Protein AF-0000000079727880 (afdb_homodimer)

Nearest PDB structures (foldseek):
  2rld-assembly1_A  TM=5.031E-01  e=2.133E-01  Bacteroides thetaiotaomicron VPI-5482
  1i4d-assembly1_A  TM=3.099E-01  e=3.096E+00  Homo sapiens
  2rld-assembly1_A  TM=5.031E-01  e=2.133E-01  Bacteroides thetaiotaomicron VPI-5482
  1i4d-assembly1_A  TM=3.099E-01  e=3.096E+00  Homo sapiens

InterPro domains:
  IPR025597 Protein of unknown function DUF4345 [PF14248] (25-139)

pLDDT: mean 94.86, std 5.47, range [73.19, 98.81]

Structure (mmCIF, N/CA/C/O backbone):
data_AF-0000000079727880-model_v1
#
loop_
_entity.id
_entity.type
_entity.pdbx_description
1 polymer 'DUF4345 domain-containing protein'
#
loop_
_atom_site.group_PDB
_atom_site.id
_atom_site.type_symbol
_atom_site.label_atom_id
_atom_site.label_alt_id
_atom_site.label_comp_id
_atom_site.label_asym_id
_atom_site.label_entity_id
_atom_site.label_seq_id
_atom_site.pdbx_PDB_ins_code
_atom_site.Cartn_x
_atom_site.Cartn_y
_atom_site.Cartn_z
_atom_site.occupancy
_atom_site.B_iso_or_equiv
_atom_site.auth_seq_id
_atom_site.auth_comp_id
_atom_site.auth_asym_id
_atom_site.auth_atom_id
_atom_site.pdbx_PDB_model_num
ATOM 1 N N . MET A 1 1 ? -28 30 31.75 1 74.5 1 MET A N 1
ATOM 2 C CA . MET A 1 1 ? -26.844 29.328 32.312 1 74.5 1 MET A CA 1
ATOM 3 C C . MET A 1 1 ? -26.906 27.828 32.094 1 74.5 1 MET A C 1
ATOM 5 O O . MET A 1 1 ? -25.922 27.219 31.672 1 74.5 1 MET A O 1
ATOM 9 N N . GLN A 1 2 ? -27.953 27.109 32.188 1 84.38 2 GLN A N 1
ATOM 10 C CA . GLN A 1 2 ? -28.141 25.672 32.031 1 84.38 2 GLN A CA 1
ATOM 11 C C . GLN A 1 2 ? -28 25.25 30.562 1 84.38 2 GLN A C 1
ATOM 13 O O . GLN A 1 2 ? -27.422 24.203 30.266 1 84.38 2 GLN A O 1
ATOM 18 N N . THR A 1 3 ? -28.359 26.203 29.672 1 84.75 3 THR A N 1
ATOM 19 C CA . THR A 1 3 ? -28.312 25.875 28.25 1 84.75 3 THR A CA 1
ATOM 20 C C . THR A 1 3 ? -26.875 25.812 27.75 1 84.75 3 THR A C 1
ATOM 22 O O . THR A 1 3 ? -26.547 24.953 26.922 1 84.75 3 THR A O 1
ATOM 25 N N . HIS A 1 4 ? -26.047 26.641 28.344 1 87.44 4 HIS A N 1
ATOM 26 C CA . HIS A 1 4 ? -24.656 26.688 27.922 1 87.44 4 HIS A CA 1
ATOM 27 C C . HIS A 1 4 ? -23.891 25.469 28.406 1 87.44 4 HIS A C 1
ATOM 29 O O . HIS A 1 4 ? -23.016 24.953 27.703 1 87.44 4 HIS A O 1
ATOM 35 N N . ILE A 1 5 ? -24.25 24.969 29.641 1 79.81 5 ILE A N 1
ATOM 36 C CA . ILE A 1 5 ? -23.609 23.781 30.219 1 79.81 5 ILE A CA 1
ATOM 37 C C . ILE A 1 5 ? -24 22.547 29.406 1 79.81 5 ILE A C 1
ATOM 39 O O . ILE A 1 5 ? -23.156 21.688 29.125 1 79.81 5 ILE A O 1
ATOM 43 N N . LEU A 1 6 ? -25.25 22.438 29 1 81.56 6 LEU A N 1
ATOM 44 C CA . LEU A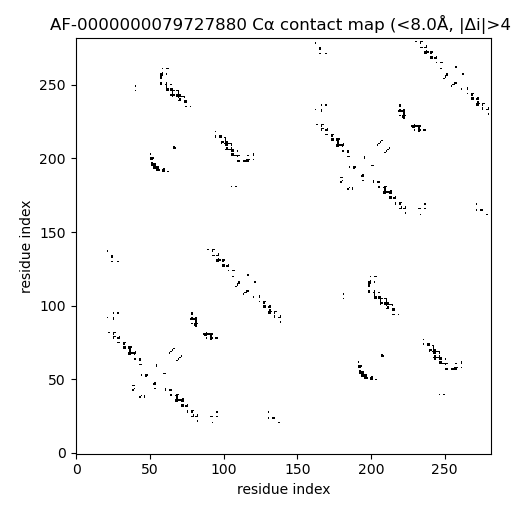 1 6 ? -25.75 21.312 28.234 1 81.56 6 LEU A CA 1
ATOM 45 C C . LEU A 1 6 ? -25.109 21.266 26.844 1 81.56 6 LEU A C 1
ATOM 47 O O . LEU A 1 6 ? -24.75 20.203 26.359 1 81.56 6 LEU A O 1
ATOM 51 N N . GLU A 1 7 ? -24.906 22.469 26.312 1 83.25 7 GLU A N 1
ATOM 52 C CA . GLU A 1 7 ? -24.25 22.562 25 1 83.25 7 GLU A CA 1
ATOM 53 C C . GLU A 1 7 ? -22.781 22.156 25.078 1 83.25 7 GLU A C 1
ATOM 55 O O . GLU A 1 7 ? -22.266 21.484 24.172 1 83.25 7 GLU A O 1
ATOM 60 N N . SER A 1 8 ? -22.188 22.531 26.156 1 83.5 8 SER A N 1
ATOM 61 C CA . SER A 1 8 ? -20.781 22.188 26.359 1 83.5 8 SER A CA 1
ATOM 62 C C . SER A 1 8 ? -20.609 20.688 26.578 1 83.5 8 SER A C 1
ATOM 64 O O . SER A 1 8 ? -19.672 20.094 26.047 1 83.5 8 SER A O 1
ATOM 66 N N . GLU A 1 9 ? -21.5 20.062 27.312 1 78.81 9 GLU A N 1
ATOM 67 C CA . GLU A 1 9 ? -21.453 18.625 27.562 1 78.81 9 GLU A CA 1
ATOM 68 C C . GLU A 1 9 ? -21.719 17.828 26.281 1 78.81 9 GLU A C 1
ATOM 70 O O . GLU A 1 9 ? -21.109 16.797 26.047 1 78.81 9 GLU A O 1
ATOM 75 N N . LYS A 1 10 ? -22.578 18.391 25.484 1 77.94 10 LYS A N 1
ATOM 76 C CA . LYS A 1 10 ? -22.906 17.75 24.219 1 77.94 10 LYS A CA 1
ATOM 77 C C . LYS A 1 10 ? -21.734 17.828 23.25 1 77.94 10 LYS A C 1
ATOM 79 O O . LYS A 1 10 ? -21.438 16.859 22.547 1 77.94 10 LYS A O 1
ATOM 84 N N . THR A 1 11 ? -21.062 18.922 23.234 1 80.62 11 THR A N 1
ATOM 85 C CA . THR A 1 11 ? -19.906 19.094 22.375 1 80.62 11 THR A CA 1
ATOM 86 C C . THR A 1 11 ? -18.766 18.188 22.812 1 80.62 11 THR A C 1
ATOM 88 O O . THR A 1 11 ? -18.078 17.578 21.984 1 80.62 11 THR A O 1
ATOM 91 N N . LYS A 1 12 ? -18.594 18.062 24.047 1 82 12 LYS A N 1
ATOM 92 C CA . LYS A 1 12 ? -17.547 17.219 24.609 1 82 12 LYS A CA 1
ATOM 93 C C . LYS A 1 12 ? -17.828 15.734 24.359 1 82 12 LYS A C 1
ATOM 95 O O . LYS A 1 12 ? -16.922 14.969 24.031 1 82 12 LYS A O 1
ATOM 100 N N . SER A 1 13 ? -19.094 15.414 24.594 1 80.75 13 SER A N 1
ATOM 101 C CA . SER A 1 13 ? -19.5 14.031 24.359 1 80.75 13 SER A CA 1
ATOM 102 C C . SER A 1 13 ? -19.375 13.656 22.891 1 80.75 13 SER A C 1
ATOM 104 O O . SER A 1 13 ? -18.922 12.562 22.547 1 80.75 13 SER A O 1
ATOM 106 N N . LYS A 1 14 ? -19.75 14.523 22.031 1 81.88 14 LYS A N 1
ATOM 107 C CA . LYS A 1 14 ? -19.641 14.312 20.594 1 81.88 14 LYS A CA 1
ATOM 108 C C . LYS A 1 14 ? -18.188 14.141 20.172 1 81.88 14 LYS A C 1
ATOM 110 O O . LYS A 1 14 ? -17.859 13.273 19.344 1 81.88 14 LYS A O 1
ATOM 115 N N . SER A 1 15 ? -17.391 14.891 20.828 1 83.5 15 SER A N 1
ATOM 116 C CA . SER A 1 15 ? -15.969 14.805 20.516 1 83.5 15 SER A CA 1
ATOM 117 C C . SER A 1 15 ? -15.383 13.477 20.984 1 83.5 15 SER A C 1
ATOM 119 O O . SER A 1 15 ? -14.609 12.852 20.266 1 83.5 15 SER A O 1
ATOM 121 N N . LYS A 1 16 ? -15.844 13.086 22.125 1 88.31 16 LYS A N 1
ATOM 122 C CA . LYS A 1 16 ? -15.383 11.805 22.656 1 88.31 16 LYS A CA 1
ATOM 123 C C . LYS A 1 16 ? -15.852 10.641 21.797 1 88.31 16 LYS A C 1
ATOM 125 O O . LYS A 1 16 ? -15.086 9.703 21.531 1 88.31 16 LYS A O 1
ATOM 130 N N . TYR A 1 17 ? -17.094 10.672 21.391 1 87.44 17 TYR A N 1
ATOM 131 C CA . TYR A 1 17 ? -17.672 9.625 20.547 1 87.44 17 TYR A CA 1
ATOM 132 C C . TYR A 1 17 ? -16.953 9.547 19.203 1 87.44 17 TYR A C 1
ATOM 134 O O . TYR A 1 17 ? -16.719 8.453 18.688 1 87.44 17 TYR A O 1
ATOM 142 N N . LEU A 1 18 ? -16.641 10.703 18.672 1 89.94 18 LEU A N 1
ATOM 143 C CA . LEU A 1 18 ? -15.938 10.742 17.391 1 89.94 18 LEU A CA 1
ATOM 144 C C . LEU A 1 18 ? -14.531 10.172 17.516 1 89.94 18 LEU A C 1
ATOM 146 O O . LEU A 1 18 ? -14.055 9.492 16.609 1 89.94 18 LEU A O 1
ATOM 150 N N . ASP A 1 19 ? -13.938 10.43 18.609 1 91.38 19 ASP A N 1
ATOM 151 C CA . ASP A 1 19 ? -12.602 9.898 18.859 1 91.38 19 ASP A CA 1
ATOM 152 C C . ASP A 1 19 ? -12.625 8.375 18.938 1 91.38 19 ASP A C 1
ATOM 154 O O . ASP A 1 19 ? -11.742 7.699 18.406 1 91.38 19 ASP A O 1
ATOM 158 N N . ILE A 1 20 ? -13.617 7.914 19.641 1 92.69 20 ILE A N 1
ATOM 159 C CA . ILE A 1 20 ? -13.766 6.473 19.797 1 92.69 20 ILE A CA 1
ATOM 160 C C . ILE A 1 20 ? -14.039 5.832 18.438 1 92.69 20 ILE A C 1
ATOM 162 O O . ILE A 1 20 ? -13.484 4.777 18.109 1 92.69 20 ILE A O 1
ATOM 166 N N . LEU A 1 21 ? -14.844 6.441 17.656 1 94.88 21 LEU A N 1
ATOM 167 C CA . LEU A 1 21 ? -15.195 5.926 16.328 1 94.88 21 LEU A CA 1
ATOM 168 C C . LEU A 1 21 ? -13.977 5.934 15.406 1 94.88 21 LEU A C 1
ATOM 170 O O . LEU A 1 21 ? -13.758 4.977 14.664 1 94.88 21 LEU A O 1
ATOM 174 N N . CYS A 1 22 ? -13.273 7 15.445 1 96.25 22 CYS A N 1
ATOM 175 C CA . CYS A 1 22 ? -12.062 7.102 14.633 1 96.25 22 CYS A CA 1
ATOM 176 C C . CYS A 1 22 ? -11.062 6.012 15.008 1 96.25 22 CYS A C 1
ATOM 178 O O . CYS A 1 22 ? -10.508 5.352 14.125 1 96.25 22 CYS A O 1
ATOM 180 N N . ASN A 1 23 ? -10.906 5.812 16.266 1 96.56 23 ASN A N 1
ATOM 181 C CA . ASN A 1 23 ? -9.961 4.805 16.734 1 96.56 23 ASN A CA 1
ATOM 182 C C . ASN A 1 23 ? -10.422 3.393 16.375 1 96.56 23 ASN A C 1
ATOM 184 O O . ASN A 1 23 ? -9.609 2.545 16 1 96.56 23 ASN A O 1
ATOM 188 N N . ALA A 1 24 ? -11.641 3.15 16.5 1 97.5 24 ALA A N 1
ATOM 189 C CA . ALA A 1 24 ? -12.18 1.846 16.125 1 97.5 24 ALA A CA 1
ATOM 190 C C . ALA A 1 24 ? -11.977 1.572 14.641 1 97.5 24 ALA A C 1
ATOM 192 O O . ALA A 1 24 ? -11.609 0.46 14.25 1 97.5 24 ALA A O 1
ATOM 193 N N . TYR A 1 25 ? -12.273 2.578 13.836 1 98.38 25 TYR A N 1
ATOM 194 C CA . TYR A 1 25 ? -12.086 2.473 12.398 1 98.38 25 TYR A CA 1
ATOM 195 C C . TYR A 1 25 ? -10.625 2.174 12.055 1 98.38 25 TYR A C 1
ATOM 197 O O . TYR A 1 25 ? -10.336 1.26 11.281 1 98.38 25 TYR A O 1
ATOM 205 N N . LEU A 1 26 ? -9.727 2.896 12.664 1 98.56 26 LEU A N 1
ATOM 206 C CA . LEU A 1 26 ? -8.312 2.729 12.375 1 98.56 26 LEU A CA 1
ATOM 207 C C . LEU A 1 26 ? -7.801 1.391 12.906 1 98.56 26 LEU A C 1
ATOM 209 O O . LEU A 1 26 ? -6.941 0.759 12.281 1 98.56 26 LEU A O 1
ATOM 213 N N . LEU A 1 27 ? -8.312 0.938 14.062 1 98.06 27 LEU A N 1
ATOM 214 C CA . LEU A 1 27 ? -7.91 -0.351 14.617 1 98.06 27 LEU A CA 1
ATOM 215 C C . LEU A 1 27 ? -8.344 -1.492 13.703 1 98.06 27 LEU A C 1
ATOM 217 O O . LEU A 1 27 ? -7.617 -2.477 13.539 1 98.06 27 LEU A O 1
ATOM 221 N N . MET A 1 28 ? -9.484 -1.383 13.141 1 97.81 28 MET A N 1
ATOM 222 C CA . MET A 1 28 ? -9.969 -2.395 12.203 1 97.81 28 MET A CA 1
ATOM 223 C C . MET A 1 28 ? -9.039 -2.498 10.992 1 97.81 28 MET A C 1
ATOM 225 O O . MET A 1 28 ? -8.664 -3.6 10.594 1 97.81 28 MET A O 1
ATOM 229 N N . ASN A 1 29 ? -8.703 -1.375 10.484 1 98.19 29 ASN A N 1
ATOM 230 C CA . ASN A 1 29 ? -7.805 -1.372 9.336 1 98.19 29 ASN A CA 1
ATOM 231 C C . ASN A 1 29 ? -6.41 -1.86 9.719 1 98.19 29 ASN A C 1
ATOM 233 O O . ASN A 1 29 ? -5.781 -2.605 8.969 1 98.19 29 ASN A O 1
ATOM 237 N N . LEU A 1 30 ? -5.973 -1.443 10.867 1 98.38 30 LEU A N 1
ATOM 238 C CA . LEU A 1 30 ? -4.668 -1.859 11.367 1 98.38 30 LEU A CA 1
ATOM 239 C C . LEU A 1 30 ? -4.594 -3.377 11.5 1 98.38 30 LEU A C 1
ATOM 241 O O . LEU A 1 30 ? -3.578 -3.984 11.156 1 98.38 30 LEU A O 1
ATOM 245 N N . THR A 1 31 ? -5.621 -3.977 11.992 1 97.81 31 THR A N 1
ATOM 246 C CA . THR A 1 31 ? -5.66 -5.422 12.195 1 97.81 31 THR A CA 1
ATOM 247 C C . THR A 1 31 ? -5.547 -6.156 10.859 1 97.81 31 THR A C 1
ATOM 249 O O . THR A 1 31 ? -4.855 -7.172 10.766 1 97.81 31 THR A O 1
ATOM 252 N N . VAL A 1 32 ? -6.172 -5.652 9.867 1 96.75 32 VAL A N 1
ATOM 253 C CA . VAL A 1 32 ? -6.129 -6.273 8.547 1 96.75 32 VAL A CA 1
ATOM 254 C C . VAL A 1 32 ? -4.715 -6.184 7.98 1 96.75 32 VAL A C 1
ATOM 256 O O . VAL A 1 32 ? -4.137 -7.199 7.578 1 96.75 32 VAL A O 1
ATOM 259 N N . TYR A 1 33 ? -4.121 -5.027 7.984 1 98.44 33 TYR A N 1
ATOM 260 C CA . TYR A 1 33 ? -2.816 -4.82 7.363 1 98.44 33 TYR A CA 1
ATOM 261 C C . TYR A 1 33 ? -1.721 -5.527 8.156 1 98.44 33 TYR A C 1
ATOM 263 O O . TYR A 1 33 ? -0.819 -6.133 7.57 1 98.44 33 TYR A O 1
ATOM 271 N N . PHE A 1 34 ? -1.776 -5.48 9.445 1 98.19 34 PHE A N 1
ATOM 272 C CA . PHE A 1 34 ? -0.773 -6.188 10.234 1 98.19 34 PHE A CA 1
ATOM 273 C C . PHE A 1 34 ? -0.98 -7.691 10.148 1 98.19 34 PHE A C 1
ATOM 275 O O . PHE A 1 34 ? -0.018 -8.461 10.211 1 98.19 34 PHE A O 1
ATOM 282 N N . GLY A 1 35 ? -2.26 -8.109 10.07 1 97.31 35 GLY A N 1
ATOM 283 C CA . GLY A 1 35 ? -2.508 -9.516 9.812 1 97.31 35 GLY A CA 1
ATOM 284 C C . GLY A 1 35 ? -1.85 -10.023 8.547 1 97.31 35 GLY A C 1
ATOM 285 O O . GLY A 1 35 ? -1.218 -11.078 8.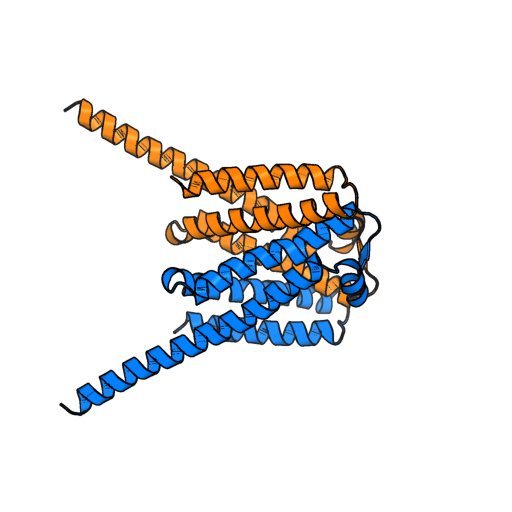547 1 97.31 35 GLY A O 1
ATOM 286 N N . PHE A 1 36 ? -2.02 -9.258 7.496 1 96.5 36 PHE A N 1
ATOM 287 C CA . PHE A 1 36 ? -1.35 -9.594 6.246 1 96.5 36 PHE A CA 1
ATOM 288 C C . PHE A 1 36 ? 0.165 -9.57 6.418 1 96.5 36 PHE A C 1
ATOM 290 O O . PHE A 1 36 ? 0.861 -10.492 5.988 1 96.5 36 PHE A O 1
ATOM 297 N N . ALA A 1 37 ? 0.634 -8.531 6.996 1 98.38 37 ALA A N 1
ATOM 298 C CA . ALA A 1 37 ? 2.076 -8.359 7.16 1 98.38 37 ALA A CA 1
ATOM 299 C C . ALA A 1 37 ? 2.682 -9.539 7.918 1 98.38 37 ALA A C 1
ATOM 301 O O . ALA A 1 37 ? 3.625 -10.172 7.441 1 98.38 37 ALA A O 1
ATOM 302 N N . ILE A 1 38 ? 2.178 -9.867 9.047 1 97.75 38 ILE A N 1
ATOM 303 C CA . ILE A 1 38 ? 2.701 -10.945 9.875 1 97.75 38 ILE A CA 1
ATOM 304 C C . ILE A 1 38 ? 2.529 -12.281 9.141 1 97.75 38 ILE A C 1
ATOM 306 O O . ILE A 1 38 ? 3.467 -13.078 9.07 1 97.75 38 ILE A O 1
ATOM 310 N N . GLY A 1 39 ? 1.386 -12.516 8.633 1 97.31 39 GLY A N 1
ATOM 311 C CA . GLY A 1 39 ? 1.116 -13.766 7.941 1 97.31 39 GLY A CA 1
ATOM 312 C C . GLY A 1 39 ? 2.045 -14.008 6.766 1 97.31 39 GLY A C 1
ATOM 313 O O . GLY A 1 39 ? 2.617 -15.094 6.633 1 97.31 39 GLY A O 1
ATOM 314 N N . PHE A 1 40 ? 2.264 -12.984 5.969 1 97.19 40 PHE A N 1
ATOM 315 C CA . PHE A 1 40 ? 2.984 -13.203 4.719 1 97.19 40 PHE A CA 1
ATOM 316 C C . PHE A 1 40 ? 4.484 -13.039 4.922 1 97.19 40 PHE A C 1
ATOM 318 O O . PHE A 1 40 ? 5.281 -13.422 4.062 1 97.19 40 PHE A O 1
ATOM 325 N N . PHE A 1 41 ? 4.906 -12.539 6.062 1 97.19 41 PHE A N 1
ATOM 326 C CA . PHE A 1 41 ? 6.32 -12.602 6.422 1 97.19 41 PHE A CA 1
ATOM 327 C C . PHE A 1 41 ? 6.676 -13.977 6.984 1 97.19 41 PHE A C 1
ATOM 329 O O . PHE A 1 41 ? 7.754 -14.508 6.711 1 97.19 41 PHE A O 1
ATOM 336 N N . VAL A 1 42 ? 5.77 -14.555 7.648 1 95.31 42 VAL A N 1
ATOM 337 C CA . VAL A 1 42 ? 6.055 -15.781 8.375 1 95.31 42 VAL A CA 1
ATOM 338 C C . VAL A 1 42 ? 5.766 -16.984 7.484 1 95.31 42 VAL A C 1
ATOM 340 O O . VAL A 1 42 ? 6.578 -17.906 7.391 1 95.31 42 VAL A O 1
ATOM 343 N N . GLN A 1 43 ? 4.574 -16.984 6.816 1 96.44 43 GLN A N 1
ATOM 344 C CA . GLN A 1 43 ? 4.164 -18.125 6.023 1 96.44 43 GLN A CA 1
ATOM 345 C C . GLN A 1 43 ? 3.574 -17.703 4.684 1 96.44 43 GLN A C 1
ATOM 347 O O . GLN A 1 43 ? 2.402 -17.953 4.402 1 96.44 43 GLN A O 1
ATOM 352 N N . PRO A 1 44 ? 4.402 -17.25 3.836 1 96.12 44 PRO A N 1
ATOM 353 C CA . PRO A 1 44 ? 3.881 -16.734 2.566 1 96.12 44 PRO A CA 1
ATOM 354 C C . PRO A 1 44 ? 3.393 -17.844 1.64 1 96.12 44 PRO A C 1
ATOM 356 O O . PRO A 1 44 ? 2.348 -17.703 0.998 1 96.12 44 PRO A O 1
ATOM 359 N N . LYS A 1 45 ? 4.074 -18.969 1.598 1 95.75 45 LYS A N 1
ATOM 360 C CA . LYS A 1 45 ? 3.779 -20 0.617 1 95.75 45 LYS A CA 1
ATOM 361 C C . LYS A 1 45 ? 2.426 -20.656 0.892 1 95.75 45 LYS A C 1
ATOM 363 O O . LYS A 1 45 ? 1.55 -20.672 0.024 1 95.75 45 LYS A O 1
ATOM 368 N N . PRO A 1 46 ? 2.213 -21.109 2.178 1 96.19 46 PRO A N 1
ATOM 369 C CA . PRO A 1 46 ? 0.899 -21.703 2.432 1 96.19 46 PRO A CA 1
ATOM 370 C C . PRO A 1 46 ? -0.242 -20.703 2.264 1 96.19 46 PRO A C 1
ATOM 372 O O . PRO A 1 46 ? -1.322 -21.062 1.791 1 96.19 46 PRO A O 1
ATOM 375 N N . LEU A 1 47 ? -0.092 -19.516 2.6 1 95.5 47 LEU A N 1
ATOM 376 C CA . LEU A 1 47 ? -1.141 -18.5 2.482 1 95.5 47 LEU A CA 1
ATOM 377 C C . LEU A 1 47 ? -1.42 -18.188 1.021 1 95.5 47 LEU A C 1
ATOM 379 O O . LEU A 1 47 ? -2.578 -18.031 0.624 1 95.5 47 LEU A O 1
ATOM 383 N N . ALA A 1 48 ? -0.415 -18.078 0.255 1 95.88 48 ALA A N 1
ATOM 384 C CA . ALA A 1 48 ? -0.577 -17.844 -1.179 1 95.88 48 ALA A CA 1
ATOM 385 C C . ALA A 1 48 ? -1.339 -19 -1.834 1 95.88 48 ALA A C 1
ATOM 387 O O . ALA A 1 48 ? -2.203 -18.766 -2.684 1 95.88 48 ALA A O 1
ATOM 388 N N . GLU A 1 49 ? -0.964 -20.172 -1.43 1 95.12 49 GLU A N 1
ATOM 389 C CA . GLU A 1 49 ? -1.637 -21.344 -1.968 1 95.12 49 GLU A CA 1
ATOM 390 C C . GLU A 1 49 ? -3.125 -21.344 -1.631 1 95.12 49 GLU A C 1
ATOM 392 O O . GLU A 1 49 ? -3.955 -21.75 -2.447 1 95.12 49 GLU A O 1
ATOM 397 N N . MET A 1 50 ? -3.434 -20.875 -0.455 1 93.38 50 MET A N 1
ATOM 398 C CA . MET A 1 50 ? -4.832 -20.781 -0.043 1 93.38 50 MET A CA 1
ATOM 399 C C . MET A 1 50 ? -5.59 -19.797 -0.922 1 93.38 50 MET A C 1
ATOM 401 O O . MET A 1 50 ? -6.781 -19.984 -1.184 1 93.38 50 MET A O 1
ATOM 405 N N . ILE A 1 51 ? -4.93 -18.828 -1.397 1 93.38 51 ILE A N 1
ATOM 406 C CA . ILE A 1 51 ? -5.543 -17.812 -2.258 1 93.38 51 ILE A CA 1
ATOM 407 C C . ILE A 1 51 ? -5.586 -18.328 -3.697 1 93.38 51 ILE A C 1
ATOM 409 O O . ILE A 1 51 ? -6.348 -17.812 -4.52 1 93.38 51 ILE A O 1
ATOM 413 N N . GLY A 1 52 ? -4.781 -19.328 -4 1 96.19 52 GLY A N 1
ATOM 414 C CA . GLY A 1 52 ? -4.695 -19.859 -5.348 1 96.19 52 GLY A CA 1
ATOM 41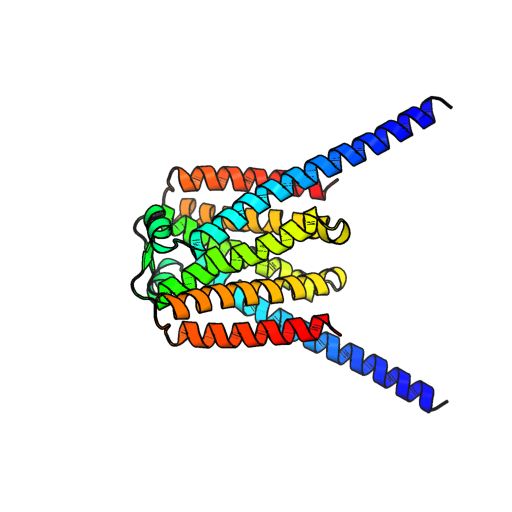5 C C . GLY A 1 52 ? -3.539 -19.297 -6.148 1 96.19 52 GLY A C 1
ATOM 416 O O . GLY A 1 52 ? -3.621 -19.172 -7.371 1 96.19 52 GLY A O 1
ATOM 417 N N . ILE A 1 53 ? -2.52 -18.938 -5.477 1 96.56 53 ILE A N 1
ATOM 418 C CA . ILE A 1 53 ? -1.324 -18.375 -6.098 1 96.56 53 ILE A CA 1
ATOM 419 C C . ILE A 1 53 ? -0.149 -19.328 -5.91 1 96.56 53 ILE A C 1
ATOM 421 O O . ILE A 1 53 ? 0.046 -19.875 -4.824 1 96.56 53 ILE A O 1
ATOM 425 N N . SER A 1 54 ? 0.601 -19.531 -6.973 1 96.88 54 SER A N 1
ATOM 426 C CA . SER A 1 54 ? 1.791 -20.375 -6.91 1 96.88 54 SER A CA 1
ATOM 427 C C . SER A 1 54 ? 3.018 -19.641 -7.434 1 96.88 54 SER A C 1
ATOM 429 O O . SER A 1 54 ? 2.898 -18.734 -8.266 1 96.88 54 SER A O 1
ATOM 431 N N . PHE A 1 55 ? 4.141 -20.094 -6.891 1 96.38 55 PHE A N 1
ATOM 432 C CA . PHE A 1 55 ? 5.41 -19.469 -7.25 1 96.38 55 PHE A CA 1
ATOM 433 C C . PHE A 1 55 ? 6.266 -20.422 -8.078 1 96.38 55 PHE A C 1
ATOM 435 O O . PHE A 1 55 ? 6.359 -21.609 -7.762 1 96.38 55 PHE A O 1
ATOM 442 N N . ARG A 1 56 ? 6.922 -19.844 -9.039 1 95.5 56 ARG A N 1
ATOM 443 C CA . ARG A 1 56 ? 7.812 -20.656 -9.859 1 95.5 56 ARG A CA 1
ATOM 444 C C . ARG A 1 56 ? 9.273 -20.328 -9.57 1 95.5 56 ARG A C 1
ATOM 446 O O . ARG A 1 56 ? 10.172 -20.828 -10.25 1 95.5 56 ARG A O 1
ATOM 453 N N . SER A 1 57 ? 9.562 -19.422 -8.633 1 95.75 57 SER A N 1
ATOM 454 C CA . SER A 1 57 ? 10.93 -19.047 -8.297 1 95.75 57 SER A CA 1
ATOM 455 C C . SER A 1 57 ? 10.984 -18.312 -6.957 1 95.75 57 SER A C 1
ATOM 457 O O . SER A 1 57 ? 9.961 -17.844 -6.457 1 95.75 57 SER A O 1
ATOM 459 N N . THR A 1 58 ? 12.117 -18.297 -6.418 1 96.81 58 THR A N 1
ATOM 460 C CA . THR A 1 58 ? 12.336 -17.547 -5.188 1 96.81 58 THR A CA 1
ATOM 461 C C . THR A 1 58 ? 12.156 -16.047 -5.426 1 96.81 58 THR A C 1
ATOM 463 O O . THR A 1 58 ? 11.75 -15.312 -4.52 1 96.81 58 THR A O 1
ATOM 466 N N . ALA A 1 59 ? 12.438 -15.641 -6.695 1 97.19 59 ALA A N 1
ATOM 467 C CA . ALA A 1 59 ? 12.219 -14.25 -7.07 1 97.19 59 ALA A CA 1
ATOM 468 C C . ALA A 1 59 ? 10.75 -13.867 -6.949 1 97.19 59 ALA A C 1
ATOM 470 O O . ALA A 1 59 ? 10.414 -12.781 -6.473 1 97.19 59 ALA A O 1
ATOM 471 N N . ALA A 1 60 ? 9.953 -14.766 -7.375 1 97.62 60 ALA A N 1
ATOM 472 C CA . ALA A 1 60 ? 8.516 -14.539 -7.262 1 97.62 60 ALA A CA 1
ATOM 473 C C . ALA A 1 60 ? 8.086 -14.461 -5.801 1 97.62 60 ALA A C 1
ATOM 475 O O . ALA A 1 60 ? 7.27 -13.609 -5.43 1 97.62 60 ALA A O 1
ATOM 476 N N . LEU A 1 61 ? 8.641 -15.367 -5.004 1 97.88 61 LEU A N 1
ATOM 477 C CA . LEU A 1 61 ? 8.359 -15.359 -3.572 1 97.88 61 LEU A CA 1
ATOM 478 C C . LEU A 1 61 ? 8.805 -14.047 -2.936 1 97.88 61 LEU A C 1
ATOM 480 O O . LEU A 1 61 ? 8.102 -13.484 -2.094 1 97.88 61 LEU A O 1
ATOM 484 N N . ALA A 1 62 ? 9.945 -13.539 -3.297 1 98.12 62 ALA A N 1
ATOM 485 C CA . ALA A 1 62 ? 10.484 -12.289 -2.764 1 98.12 62 ALA A CA 1
ATOM 486 C C . ALA A 1 62 ? 9.57 -11.109 -3.102 1 98.12 62 ALA A C 1
ATOM 488 O O . ALA A 1 62 ? 9.305 -10.266 -2.248 1 98.12 62 ALA A O 1
ATOM 489 N N . ASP A 1 63 ? 9.148 -11.055 -4.344 1 97.38 63 ASP A N 1
ATOM 490 C CA . ASP A 1 63 ? 8.266 -9.969 -4.77 1 97.38 63 ASP A CA 1
ATOM 491 C C . ASP A 1 63 ? 6.93 -10.039 -4.039 1 97.38 63 ASP A C 1
ATOM 493 O O . ASP A 1 63 ? 6.375 -9.008 -3.652 1 97.38 63 ASP A O 1
ATOM 497 N N . PHE A 1 64 ? 6.438 -11.219 -3.904 1 97.38 64 PHE A N 1
ATOM 498 C CA . PHE A 1 64 ? 5.168 -11.43 -3.219 1 97.38 64 PHE A CA 1
ATOM 499 C C . PHE A 1 64 ? 5.266 -11.008 -1.758 1 97.38 64 PHE A C 1
ATOM 501 O O . PHE A 1 64 ? 4.391 -10.305 -1.251 1 97.38 64 PHE A O 1
ATOM 508 N N . ARG A 1 65 ? 6.273 -11.422 -1.056 1 98.19 65 ARG A N 1
ATOM 509 C CA . ARG A 1 65 ? 6.484 -11.055 0.341 1 98.19 65 ARG A CA 1
ATOM 510 C C . ARG A 1 65 ? 6.664 -9.547 0.489 1 98.19 65 ARG A C 1
ATOM 512 O O . ARG A 1 65 ? 6.25 -8.961 1.491 1 98.19 65 ARG A O 1
ATOM 519 N N . ALA A 1 66 ? 7.285 -8.953 -0.446 1 98.31 66 ALA A N 1
ATOM 520 C CA . ALA A 1 66 ? 7.457 -7.504 -0.442 1 98.31 66 ALA A CA 1
ATOM 521 C C . ALA A 1 66 ? 6.109 -6.793 -0.511 1 98.31 66 ALA A C 1
ATOM 523 O O . ALA A 1 66 ? 5.859 -5.844 0.24 1 98.31 66 ALA A O 1
ATOM 524 N N . MET A 1 67 ? 5.246 -7.227 -1.352 1 98.12 67 MET A N 1
ATOM 525 C CA . MET A 1 67 ? 3.973 -6.555 -1.597 1 98.12 67 MET A CA 1
ATOM 526 C C . MET A 1 67 ? 2.967 -6.875 -0.496 1 98.12 67 MET A C 1
ATOM 528 O O . MET A 1 67 ? 2.383 -5.969 0.1 1 98.12 67 MET A O 1
ATOM 532 N N . TYR A 1 68 ? 2.803 -8.156 -0.181 1 98.12 68 TYR A N 1
ATOM 533 C CA . TYR A 1 68 ? 1.77 -8.578 0.758 1 98.12 68 TYR A CA 1
ATOM 534 C C . TYR A 1 68 ? 2.244 -8.422 2.197 1 98.12 68 TYR A C 1
ATOM 536 O O . TYR A 1 68 ? 1.434 -8.25 3.111 1 98.12 68 TYR A O 1
ATOM 544 N N . GLY A 1 69 ? 3.504 -8.57 2.412 1 98.31 69 GLY A N 1
ATOM 545 C CA . GLY A 1 69 ? 4.07 -8.406 3.742 1 98.31 69 GLY A CA 1
ATOM 546 C C . GLY A 1 69 ? 4.613 -7.012 3.99 1 98.31 69 GLY A C 1
ATOM 547 O O . GLY A 1 69 ? 4.078 -6.266 4.812 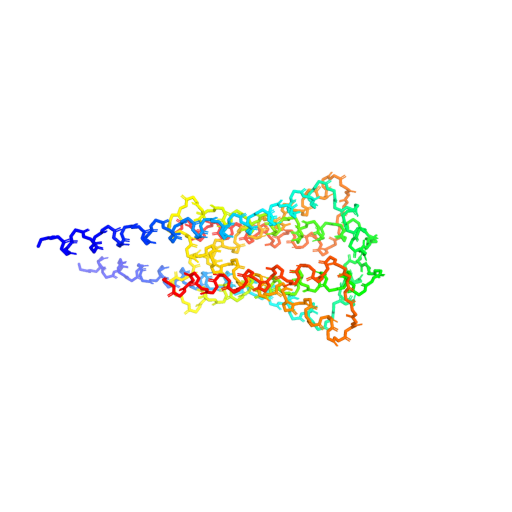1 98.31 69 GLY A O 1
ATOM 548 N N . GLY A 1 70 ? 5.637 -6.684 3.252 1 98.56 70 GLY A N 1
ATOM 549 C CA . GLY A 1 70 ? 6.375 -5.445 3.469 1 98.56 70 GLY A CA 1
ATOM 550 C C . GLY A 1 70 ? 5.523 -4.207 3.283 1 98.56 70 GLY A C 1
ATOM 551 O O . GLY A 1 70 ? 5.52 -3.312 4.133 1 98.56 70 GLY A O 1
ATOM 552 N N . LEU A 1 71 ? 4.879 -4.133 2.129 1 98.5 71 LEU A N 1
ATOM 553 C CA . LEU A 1 71 ? 4.035 -2.977 1.857 1 98.5 71 LEU A CA 1
ATOM 554 C C . LEU A 1 71 ? 2.922 -2.859 2.896 1 98.5 71 LEU A C 1
ATOM 556 O O . LEU A 1 71 ? 2.648 -1.768 3.396 1 98.5 71 LEU A O 1
ATOM 560 N N . CYS A 1 72 ? 2.289 -3.973 3.254 1 98.69 72 CYS A N 1
ATOM 561 C CA . CYS A 1 72 ? 1.231 -3.973 4.258 1 98.69 72 CYS A CA 1
ATOM 562 C C . CYS A 1 72 ? 1.776 -3.568 5.625 1 98.69 72 CYS A C 1
ATOM 564 O O . CYS A 1 72 ? 1.104 -2.869 6.383 1 98.69 72 CYS A O 1
ATOM 566 N N . LEU A 1 73 ? 2.928 -3.99 5.926 1 98.62 73 LEU A N 1
ATOM 567 C CA . LEU A 1 73 ? 3.574 -3.57 7.168 1 98.62 73 LEU A CA 1
ATOM 568 C C . LEU A 1 73 ? 3.709 -2.051 7.223 1 98.62 73 LEU A C 1
ATOM 570 O O . LEU A 1 73 ? 3.4 -1.434 8.242 1 98.62 73 LEU A O 1
ATOM 574 N N . SER A 1 74 ? 4.191 -1.486 6.141 1 98.62 74 SER A N 1
ATOM 575 C CA . SER A 1 74 ? 4.41 -0.045 6.066 1 98.62 74 SER A CA 1
ATOM 576 C C . SER A 1 74 ? 3.102 0.722 6.223 1 98.62 74 SER A C 1
ATOM 578 O O . SER A 1 74 ? 3.035 1.696 6.973 1 98.62 74 SER A O 1
ATOM 580 N N . ILE A 1 75 ? 2.104 0.298 5.539 1 98.25 75 ILE A N 1
ATOM 581 C CA . ILE A 1 75 ? 0.796 0.937 5.641 1 98.25 75 ILE A CA 1
ATOM 582 C C . ILE A 1 75 ? 0.263 0.798 7.062 1 98.25 75 ILE A C 1
ATOM 584 O O . ILE A 1 75 ? -0.268 1.756 7.633 1 98.25 75 ILE A O 1
ATOM 588 N N . GLY A 1 76 ? 0.406 -0.361 7.641 1 98.5 76 GLY A N 1
ATOM 589 C CA . GLY A 1 76 ? 0.004 -0.569 9.023 1 98.5 76 GLY A CA 1
ATOM 590 C C . GLY A 1 76 ? 0.682 0.381 9.992 1 98.5 76 GLY A C 1
ATOM 591 O O . GLY A 1 76 ? 0.044 0.898 10.914 1 98.5 76 GLY A O 1
ATOM 592 N N . ILE A 1 77 ? 1.912 0.579 9.828 1 98.19 77 ILE A N 1
ATOM 593 C CA . ILE A 1 77 ? 2.666 1.475 10.695 1 98.19 77 ILE A CA 1
ATOM 594 C C . ILE A 1 77 ? 2.104 2.891 10.594 1 98.19 77 ILE A C 1
ATOM 596 O O . ILE A 1 77 ? 1.974 3.588 11.602 1 98.19 77 ILE A O 1
ATOM 600 N N . LEU A 1 78 ? 1.791 3.318 9.398 1 97.5 78 LEU A N 1
ATOM 601 C CA . LEU A 1 78 ? 1.228 4.652 9.211 1 97.5 78 LEU A CA 1
ATOM 602 C C . LEU A 1 78 ? -0.153 4.754 9.852 1 97.5 78 LEU A C 1
ATOM 604 O O . LEU A 1 78 ? -0.492 5.781 10.445 1 97.5 78 LEU A O 1
ATOM 608 N N . ILE A 1 79 ? -0.919 3.693 9.742 1 98.12 79 ILE A N 1
ATOM 609 C CA . ILE A 1 79 ? -2.23 3.672 10.375 1 98.12 79 ILE A CA 1
ATOM 610 C C . ILE A 1 79 ? -2.068 3.709 11.898 1 98.12 79 ILE A C 1
ATOM 612 O O . ILE A 1 79 ? -2.777 4.445 12.586 1 98.12 79 ILE A O 1
ATOM 616 N N . LEU A 1 80 ? -1.161 2.951 12.406 1 97.94 80 LEU A N 1
ATOM 617 C CA . LEU A 1 80 ? -0.88 2.932 13.836 1 97.94 80 LEU A CA 1
ATOM 618 C C . LEU A 1 80 ? -0.505 4.324 14.336 1 97.94 80 LEU A C 1
ATOM 620 O O . LEU A 1 80 ? -0.913 4.727 15.43 1 97.94 80 LEU A O 1
ATOM 624 N N . SER A 1 81 ? 0.268 5.035 13.57 1 96.12 81 SER A N 1
ATOM 625 C CA . SER A 1 81 ? 0.658 6.391 13.945 1 96.12 81 SER A CA 1
ATOM 626 C C . SER A 1 81 ? -0.562 7.289 14.109 1 96.12 81 SER A C 1
ATOM 628 O O . SER A 1 81 ? -0.557 8.203 14.938 1 96.12 81 SER A O 1
ATOM 630 N N . GLY A 1 82 ? -1.633 7.043 13.312 1 95.62 82 GLY A N 1
ATOM 631 C CA . GLY A 1 82 ? -2.861 7.812 13.422 1 95.62 82 GLY A CA 1
ATOM 632 C C . GLY A 1 82 ? -3.629 7.535 14.703 1 95.62 82 GLY A C 1
ATOM 633 O O . GLY A 1 82 ? -4.391 8.383 15.172 1 95.62 82 GLY A O 1
ATOM 634 N N . ILE A 1 83 ? -3.445 6.34 15.172 1 96.12 83 ILE A N 1
ATOM 635 C CA . ILE A 1 83 ? -4.078 5.969 16.438 1 96.12 83 ILE A CA 1
ATOM 636 C C . ILE A 1 83 ? -3.324 6.605 17.594 1 96.12 83 ILE A C 1
ATOM 638 O O . ILE A 1 83 ? -3.938 7.086 18.562 1 96.12 83 ILE A O 1
ATOM 642 N N . LEU A 1 84 ? -2.025 6.738 17.453 1 95.81 84 LEU A N 1
ATOM 643 C CA . LEU A 1 84 ? -1.177 7.156 18.578 1 95.81 84 LEU A CA 1
ATOM 644 C C . LEU A 1 84 ? -0.989 8.672 18.578 1 95.81 84 LEU A C 1
ATOM 646 O O . LEU A 1 84 ? -0.687 9.258 19.609 1 95.81 84 LEU A O 1
ATOM 650 N N . ARG A 1 85 ? -1.108 9.289 17.422 1 94.19 85 ARG A N 1
ATOM 651 C CA . ARG A 1 85 ? -0.841 10.711 17.281 1 94.19 85 ARG A CA 1
ATOM 652 C C . ARG A 1 85 ? -2.006 11.43 16.609 1 94.19 85 ARG A C 1
ATOM 654 O O . ARG A 1 85 ? -2.234 11.25 15.406 1 94.19 85 ARG A O 1
ATOM 661 N N . PRO A 1 86 ? -2.596 12.336 17.328 1 90.75 86 PRO A N 1
ATOM 662 C CA . PRO A 1 86 ? -3.721 13.062 16.734 1 90.75 86 PRO A CA 1
ATOM 663 C C . PRO A 1 86 ? -3.334 13.828 15.469 1 90.75 86 PRO A C 1
ATOM 665 O O . PRO A 1 86 ? -4.152 13.977 14.562 1 90.75 86 PRO A O 1
ATOM 668 N N . ALA A 1 87 ? -2.102 14.18 15.406 1 90.06 87 ALA A N 1
ATOM 669 C CA . ALA A 1 87 ? -1.637 14.992 14.289 1 90.06 87 ALA A CA 1
ATOM 670 C C . ALA A 1 87 ? -1.671 14.203 12.984 1 90.06 87 ALA A C 1
ATOM 672 O O . ALA A 1 87 ? -1.763 14.781 11.898 1 90.06 87 ALA A O 1
ATOM 673 N N . THR A 1 88 ? -1.624 12.922 13.047 1 93.5 88 THR A N 1
ATOM 674 C CA . THR A 1 88 ? -1.559 12.109 11.844 1 93.5 88 THR A CA 1
ATOM 675 C C . THR A 1 88 ? -2.848 11.32 11.648 1 93.5 88 THR A C 1
ATOM 677 O O . THR A 1 88 ? -2.947 10.492 10.742 1 93.5 88 THR A O 1
ATOM 680 N N . ARG A 1 89 ? -3.785 11.531 12.453 1 94.88 89 ARG A N 1
ATOM 681 C CA . ARG A 1 89 ? -5.02 10.758 12.453 1 94.88 89 ARG A CA 1
ATOM 682 C C . ARG A 1 89 ? -5.762 10.906 11.125 1 94.88 89 ARG A C 1
ATOM 684 O O . ARG A 1 89 ? -6.184 9.914 10.523 1 94.88 89 ARG A O 1
ATOM 691 N N . ILE A 1 90 ? -5.926 12.133 10.695 1 93.12 90 ILE A N 1
ATOM 692 C CA . ILE A 1 90 ? -6.668 12.383 9.469 1 93.12 90 ILE A CA 1
ATOM 693 C C . ILE A 1 90 ? -5.965 11.719 8.289 1 93.12 90 ILE A C 1
ATOM 695 O O . ILE A 1 90 ? -6.613 11.156 7.406 1 93.12 90 ILE A O 1
ATOM 699 N N . LEU A 1 91 ? -4.715 11.711 8.281 1 91.81 91 LEU A N 1
ATOM 700 C CA . LEU A 1 91 ? -3.936 11.078 7.223 1 91.81 91 LEU A CA 1
ATOM 701 C C . LEU A 1 91 ? -4.141 9.562 7.234 1 91.81 91 LEU A C 1
ATOM 703 O O . LEU A 1 91 ? -4.246 8.945 6.176 1 91.81 91 LEU A O 1
ATOM 707 N N . ALA A 1 92 ? -4.074 9.062 8.422 1 97 92 ALA A N 1
ATOM 708 C CA . ALA A 1 92 ? -4.297 7.629 8.562 1 97 92 ALA A CA 1
ATOM 709 C C . ALA A 1 92 ? -5.676 7.23 8.039 1 97 92 ALA A C 1
ATOM 711 O O . ALA A 1 92 ? -5.828 6.188 7.402 1 97 92 ALA A O 1
ATOM 712 N N . ILE A 1 93 ? -6.641 8.086 8.289 1 97.62 93 ILE A N 1
ATOM 713 C CA . ILE A 1 93 ? -7.992 7.809 7.816 1 97.62 93 ILE A CA 1
ATOM 714 C C . ILE A 1 93 ? -8.039 7.922 6.297 1 97.62 93 ILE A C 1
ATOM 716 O O . ILE A 1 93 ? -8.617 7.062 5.621 1 97.62 93 ILE A O 1
ATOM 720 N N . ARG A 1 94 ? -7.41 8.914 5.715 1 96.31 94 ARG A N 1
ATOM 721 C CA . ARG A 1 94 ? -7.367 9.07 4.266 1 96.31 94 ARG A CA 1
ATOM 722 C C . ARG A 1 94 ? -6.668 7.883 3.607 1 96.31 94 ARG A C 1
ATOM 724 O O . ARG A 1 94 ? -7.125 7.375 2.582 1 96.31 94 ARG A O 1
ATOM 731 N N . LEU A 1 95 ? -5.562 7.512 4.199 1 97.44 95 LEU A N 1
ATOM 732 C CA . LEU A 1 95 ? -4.816 6.359 3.709 1 97.44 95 LEU A CA 1
ATOM 733 C C . LEU A 1 95 ? -5.684 5.105 3.715 1 97.44 95 LEU A C 1
ATOM 735 O O . LEU A 1 95 ? -5.738 4.379 2.721 1 97.44 95 LEU A O 1
ATOM 739 N N . SER A 1 96 ? -6.344 4.891 4.824 1 98.5 96 SER A N 1
ATOM 740 C CA . SER A 1 96 ? -7.188 3.711 4.984 1 98.5 96 SER A CA 1
ATOM 741 C C . SER A 1 96 ? -8.336 3.715 3.977 1 98.5 96 SER A C 1
ATOM 743 O O . SER A 1 96 ? -8.633 2.686 3.365 1 98.5 96 SER A O 1
ATOM 745 N N . LEU A 1 97 ? -8.945 4.836 3.83 1 98.44 97 LEU A N 1
ATOM 746 C CA . LEU A 1 97 ? -10.07 4.977 2.91 1 98.44 97 LEU A CA 1
ATOM 747 C C . LEU A 1 97 ? -9.633 4.719 1.472 1 98.44 97 LEU A C 1
ATOM 749 O O . LEU A 1 97 ? -10.258 3.939 0.754 1 98.44 97 LEU A O 1
ATOM 753 N N . LEU A 1 98 ? -8.578 5.336 1.057 1 98.31 98 LEU A N 1
ATOM 754 C CA . LEU A 1 98 ? -8.117 5.238 -0.324 1 98.31 98 LEU A CA 1
ATOM 755 C C . LEU A 1 98 ? -7.633 3.828 -0.641 1 98.31 98 LEU A C 1
ATOM 757 O O . LEU A 1 98 ? -7.887 3.311 -1.731 1 98.31 98 LEU A O 1
ATOM 761 N N . THR A 1 99 ? -6.895 3.238 0.322 1 98.56 99 THR A N 1
ATOM 762 C CA . THR A 1 99 ? -6.395 1.893 0.062 1 98.56 99 THR A CA 1
ATOM 763 C C . THR A 1 99 ? -7.543 0.891 0.005 1 98.56 99 THR A C 1
ATOM 765 O O . THR A 1 99 ? -7.539 -0.019 -0.827 1 98.56 99 THR A O 1
ATOM 768 N N . ALA A 1 100 ? -8.523 1.075 0.874 1 98.69 100 ALA A N 1
ATOM 769 C CA . ALA A 1 100 ? -9.711 0.219 0.787 1 98.69 100 ALA A CA 1
ATOM 770 C C . ALA A 1 100 ? -10.406 0.385 -0.559 1 98.69 100 ALA A C 1
ATOM 772 O O . ALA A 1 100 ? -10.844 -0.597 -1.163 1 98.69 100 ALA A O 1
ATOM 773 N N . ALA A 1 101 ? -10.555 1.562 -0.993 1 98.81 101 ALA A N 1
ATOM 774 C CA . ALA A 1 101 ? -11.188 1.841 -2.279 1 98.81 101 ALA A CA 1
ATOM 775 C C . ALA A 1 101 ? -10.398 1.214 -3.426 1 98.81 101 ALA A C 1
ATOM 777 O O . ALA A 1 101 ? -10.984 0.664 -4.363 1 98.81 101 ALA A O 1
ATOM 778 N N . GLY A 1 102 ? -9.133 1.36 -3.393 1 98.75 102 GLY A N 1
ATOM 779 C CA . GLY A 1 102 ? -8.289 0.764 -4.414 1 98.75 102 GLY A CA 1
ATOM 780 C C . GLY A 1 102 ? -8.375 -0.75 -4.457 1 98.75 102 GLY A C 1
ATOM 781 O O . GLY A 1 102 ? -8.5 -1.341 -5.531 1 98.75 102 GLY A O 1
ATOM 782 N N . LEU A 1 103 ? -8.227 -1.342 -3.242 1 98.62 103 LEU A N 1
ATOM 783 C CA . LEU A 1 103 ? -8.367 -2.791 -3.16 1 98.62 103 LEU A CA 1
ATOM 784 C C . LEU A 1 103 ? -9.703 -3.244 -3.73 1 98.62 103 LEU A C 1
ATOM 786 O O . LEU A 1 103 ? -9.766 -4.195 -4.512 1 98.62 103 LEU A O 1
ATOM 790 N N . PHE A 1 104 ? -10.781 -2.557 -3.344 1 98.81 104 PHE A N 1
ATOM 791 C CA . PHE A 1 104 ? -12.117 -2.877 -3.834 1 98.81 104 PHE A CA 1
ATOM 792 C C . PHE A 1 104 ? -12.18 -2.764 -5.352 1 98.81 104 PHE A C 1
ATOM 794 O O . PHE A 1 104 ? -12.75 -3.627 -6.023 1 98.81 104 PHE A O 1
ATOM 801 N N . LEU A 1 105 ? -11.648 -1.718 -5.883 1 98.62 105 LEU A N 1
ATOM 802 C CA . LEU A 1 105 ? -11.648 -1.487 -7.324 1 98.62 105 LEU A CA 1
AT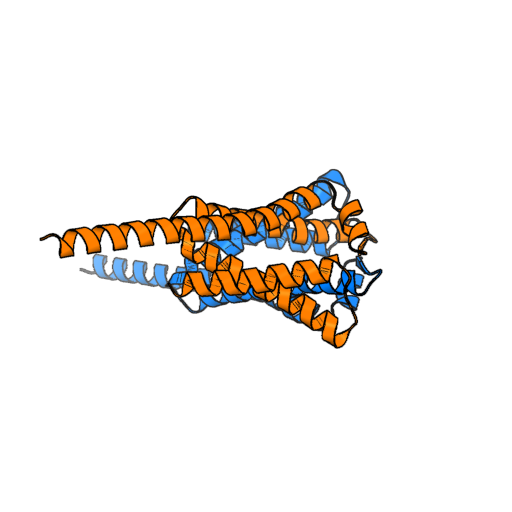OM 803 C C . LEU A 1 105 ? -10.953 -2.625 -8.062 1 98.62 105 LEU A C 1
ATOM 805 O O . LEU A 1 105 ? -11.422 -3.076 -9.109 1 98.62 105 LEU A O 1
ATOM 809 N N . GLY A 1 106 ? -9.82 -3.018 -7.598 1 98.12 106 GLY A N 1
ATOM 810 C CA . GLY A 1 106 ? -9.109 -4.129 -8.211 1 98.12 106 GLY A CA 1
ATOM 811 C C . GLY A 1 106 ? -9.938 -5.398 -8.281 1 98.12 106 GLY A C 1
ATOM 812 O O . GLY A 1 106 ? -9.977 -6.062 -9.32 1 98.12 106 GLY A O 1
ATOM 813 N N . ARG A 1 107 ? -10.531 -5.766 -7.191 1 98.5 107 ARG A N 1
ATOM 814 C CA . ARG A 1 107 ? -11.375 -6.953 -7.156 1 98.5 107 ARG A CA 1
ATOM 815 C C . ARG A 1 107 ? -12.594 -6.793 -8.062 1 98.5 107 ARG A C 1
ATOM 817 O O . ARG A 1 107 ? -12.992 -7.738 -8.75 1 98.5 107 ARG A O 1
ATOM 824 N N . LEU A 1 108 ? -13.164 -5.648 -7.996 1 98.31 108 LEU A N 1
ATOM 825 C CA . LEU A 1 108 ? -14.352 -5.371 -8.805 1 98.31 108 LEU A CA 1
ATOM 826 C C . LEU A 1 108 ? -14.039 -5.52 -10.289 1 98.31 108 LEU A C 1
ATOM 828 O O . LEU A 1 108 ? -14.836 -6.086 -11.039 1 98.31 108 LEU A O 1
ATOM 832 N N . VAL A 1 109 ? -12.938 -4.977 -10.742 1 98.12 109 VAL A N 1
ATOM 833 C CA . VAL A 1 109 ? -12.531 -5.059 -12.141 1 98.12 109 VAL A CA 1
ATOM 834 C C . VAL A 1 109 ? -12.406 -6.523 -12.555 1 98.12 109 VAL A C 1
ATOM 836 O O . VAL A 1 109 ? -12.852 -6.902 -13.641 1 98.12 109 VAL A O 1
ATOM 839 N N . THR A 1 110 ? -11.828 -7.34 -11.719 1 98.12 110 THR A N 1
ATOM 840 C CA . THR A 1 110 ? -11.656 -8.758 -12.039 1 98.12 110 THR A CA 1
ATOM 841 C C . THR A 1 110 ? -13.016 -9.461 -12.125 1 98.12 110 THR A C 1
ATOM 843 O O . THR A 1 110 ? -13.258 -10.234 -13.047 1 98.12 110 THR A O 1
ATOM 846 N N . ILE A 1 111 ? -13.906 -9.156 -11.188 1 97.25 111 ILE A N 1
ATOM 847 C CA . ILE A 1 111 ? -15.203 -9.812 -11.141 1 97.25 111 ILE A CA 1
ATOM 848 C C . ILE A 1 111 ? -16 -9.453 -12.398 1 97.25 111 ILE A C 1
ATOM 850 O O . ILE A 1 111 ? -16.719 -10.297 -12.945 1 97.25 111 ILE A O 1
ATOM 854 N N . ILE A 1 112 ? -15.875 -8.312 -12.836 1 97.12 112 ILE A N 1
ATOM 855 C CA . ILE A 1 112 ? -16.641 -7.832 -13.984 1 97.12 112 ILE A CA 1
ATOM 856 C C . ILE A 1 112 ? -16.062 -8.422 -15.273 1 97.12 112 ILE A C 1
ATOM 858 O O . ILE A 1 112 ? -16.797 -8.828 -16.172 1 97.12 112 ILE A O 1
ATOM 862 N N . PHE A 1 113 ? -14.758 -8.617 -15.375 1 96.62 113 PHE A N 1
ATOM 863 C CA . PHE A 1 113 ? -14.148 -8.875 -16.672 1 96.62 113 PHE A CA 1
ATOM 864 C C . PHE A 1 113 ? -13.625 -10.305 -16.75 1 96.62 113 PHE A C 1
ATOM 866 O O . PHE A 1 113 ? -13.484 -10.859 -17.844 1 96.62 113 PHE A O 1
ATOM 873 N N . ASP A 1 114 ? -13.344 -10.898 -15.641 1 96.44 114 ASP A N 1
ATOM 874 C CA . ASP A 1 114 ? -12.641 -12.172 -15.703 1 96.44 114 ASP A CA 1
ATOM 875 C C . ASP A 1 114 ? -13.5 -13.305 -15.148 1 96.44 114 ASP A C 1
ATOM 877 O O . ASP A 1 114 ? -13.312 -14.469 -15.5 1 96.44 114 ASP A O 1
ATOM 881 N N . GLY A 1 115 ? -14.336 -12.992 -14.172 1 95.38 115 GLY A N 1
ATOM 882 C CA . GLY A 1 115 ? -15.164 -14.047 -13.609 1 95.38 115 GLY A CA 1
ATOM 883 C C . GLY A 1 115 ? -15.383 -13.898 -12.117 1 95.38 115 GLY A C 1
ATOM 884 O O . GLY A 1 115 ? -14.961 -12.906 -11.516 1 95.38 115 GLY A O 1
ATOM 885 N N . PRO A 1 116 ? -15.992 -14.844 -11.562 1 95 116 PRO A N 1
ATOM 886 C CA . PRO A 1 116 ? -16.422 -14.719 -10.164 1 95 116 PRO A CA 1
ATOM 887 C C . PRO A 1 116 ? -15.273 -14.922 -9.172 1 95 116 PRO A C 1
ATOM 889 O O . PRO A 1 116 ? -14.258 -15.531 -9.516 1 95 116 PRO A O 1
ATOM 892 N N . GLY A 1 117 ? -15.477 -14.336 -7.984 1 95.44 117 GLY A N 1
ATOM 893 C CA . GLY A 1 117 ? -14.594 -14.617 -6.867 1 95.44 117 GLY A CA 1
ATOM 894 C C . GLY A 1 117 ? -15.055 -15.781 -6.016 1 95.44 117 GLY A C 1
ATOM 895 O O . GLY A 1 117 ? -15.859 -16.594 -6.461 1 95.44 117 GLY A O 1
ATOM 896 N N . ASN A 1 118 ? -14.383 -15.953 -4.973 1 95.5 118 ASN A N 1
ATOM 897 C CA . ASN A 1 118 ? -14.789 -16.922 -3.961 1 95.5 118 ASN A CA 1
ATOM 898 C C . ASN A 1 118 ? -15.25 -16.25 -2.68 1 95.5 118 ASN A C 1
ATOM 900 O O . ASN A 1 118 ? -15.453 -15.031 -2.658 1 95.5 118 ASN A O 1
ATOM 904 N N . GLU A 1 119 ? -15.562 -17 -1.705 1 95.25 119 GLU A N 1
ATOM 905 C CA . GLU A 1 119 ? -16.078 -16.453 -0.455 1 95.25 119 GLU A CA 1
ATOM 906 C C . GLU A 1 119 ? -15.117 -15.414 0.118 1 95.25 119 GLU A C 1
ATOM 908 O O . GLU A 1 119 ? -15.547 -14.344 0.563 1 95.25 119 GLU A O 1
ATOM 913 N N . TYR A 1 120 ? -13.883 -15.703 0.084 1 93.88 120 TYR A N 1
ATOM 914 C CA . TYR A 1 120 ? -12.859 -14.797 0.6 1 93.88 120 TYR A CA 1
ATOM 915 C C . TYR A 1 120 ? -12.906 -13.453 -0.115 1 93.88 120 TYR A C 1
ATOM 917 O O . TYR A 1 120 ? -12.836 -12.406 0.524 1 93.88 120 TYR A O 1
ATOM 925 N N . ILE A 1 121 ? -13.078 -13.422 -1.439 1 96.62 121 ILE A N 1
ATOM 926 C CA . ILE A 1 121 ? -13.078 -12.203 -2.248 1 96.62 121 ILE A CA 1
ATOM 927 C C . ILE A 1 121 ? -14.336 -11.391 -1.954 1 96.62 121 ILE A C 1
ATOM 929 O O . ILE A 1 121 ? -14.258 -10.18 -1.746 1 96.62 121 ILE A O 1
ATOM 933 N N . TYR A 1 122 ? -15.43 -12.055 -1.792 1 97.56 122 TYR A N 1
ATOM 934 C CA . TYR A 1 122 ? -16.672 -11.336 -1.579 1 97.56 122 TYR A CA 1
ATOM 935 C C . TYR A 1 122 ? -16.734 -10.742 -0.175 1 97.56 122 TYR A C 1
ATOM 937 O O . TYR A 1 122 ? -17.234 -9.633 0.017 1 97.56 122 TYR A O 1
ATOM 945 N N . VAL A 1 123 ? -16.281 -11.492 0.741 1 96.38 123 VAL A N 1
ATOM 946 C CA . VAL A 1 123 ? -16.219 -10.961 2.102 1 96.38 123 VAL A CA 1
ATOM 947 C C . VAL A 1 123 ? -15.273 -9.773 2.156 1 96.38 123 VAL A C 1
ATOM 949 O O . VAL A 1 123 ? -15.57 -8.758 2.795 1 96.38 123 VAL A O 1
ATOM 952 N N . SER A 1 124 ? -14.094 -9.945 1.49 1 96.31 124 SER A N 1
ATOM 953 C CA . SER A 1 124 ? -13.125 -8.852 1.431 1 96.31 124 SER A CA 1
ATOM 954 C C . SER A 1 124 ? -13.727 -7.617 0.765 1 96.31 124 SER A C 1
ATOM 956 O O . SER A 1 124 ? -13.539 -6.496 1.244 1 96.31 124 SER A O 1
ATOM 958 N N . MET A 1 125 ? -14.43 -7.82 -0.252 1 98.19 125 MET A N 1
ATOM 959 C CA . MET A 1 125 ? -15.055 -6.703 -0.952 1 98.19 125 MET A CA 1
ATOM 960 C C . MET A 1 125 ? -16.078 -6.004 -0.062 1 98.19 125 MET A C 1
ATOM 962 O O . MET A 1 125 ? -16.156 -4.773 -0.051 1 98.19 125 MET A O 1
ATOM 966 N N . PHE A 1 126 ? -16.844 -6.762 0.659 1 97.81 126 PHE A N 1
ATOM 967 C CA . PHE A 1 126 ? -17.828 -6.191 1.574 1 97.81 126 PHE A CA 1
ATOM 968 C C . PHE A 1 126 ? -17.141 -5.328 2.631 1 97.81 126 PHE A C 1
ATOM 970 O O . PHE A 1 126 ? -17.562 -4.199 2.885 1 97.81 126 PHE A O 1
ATOM 977 N N . THR A 1 127 ? -16.109 -5.914 3.189 1 96.69 127 THR A N 1
ATOM 978 C CA . THR A 1 127 ? -15.391 -5.18 4.219 1 96.69 127 THR A CA 1
ATOM 979 C C . THR A 1 127 ? -14.766 -3.914 3.641 1 96.69 127 THR A C 1
ATOM 981 O O . THR A 1 127 ? -14.688 -2.887 4.32 1 96.69 127 THR A O 1
ATOM 984 N N . GLU A 1 128 ? -14.312 -3.971 2.443 1 97.94 128 GLU A N 1
ATOM 985 C CA . GLU A 1 128 ? -13.719 -2.812 1.784 1 97.94 128 GLU A CA 1
ATOM 986 C C . GLU A 1 128 ? -14.75 -1.718 1.549 1 97.94 128 GLU A C 1
ATOM 988 O O . GLU A 1 128 ? -14.477 -0.538 1.783 1 97.94 128 GLU A O 1
ATOM 993 N N . VAL A 1 129 ? -15.898 -2.084 1.138 1 98.31 129 VAL A N 1
ATOM 994 C CA . VAL A 1 129 ? -16.969 -1.113 0.913 1 98.31 129 VAL A CA 1
ATOM 995 C C . VAL A 1 129 ? -17.344 -0.444 2.232 1 98.31 129 VAL A C 1
ATOM 997 O O . VAL A 1 129 ? -17.516 0.776 2.289 1 98.31 129 VAL A O 1
ATOM 1000 N N . VAL A 1 130 ? -17.484 -1.252 3.227 1 97.81 130 VAL A N 1
ATOM 1001 C CA . VAL A 1 130 ? -17.781 -0.724 4.551 1 97.81 130 VAL A CA 1
ATOM 1002 C C . VAL A 1 130 ? -16.672 0.218 5.004 1 97.81 130 VAL A C 1
ATOM 1004 O O . VAL A 1 130 ? -16.938 1.296 5.539 1 97.81 130 VAL A O 1
ATOM 1007 N N . GLY A 1 131 ? -15.422 -0.235 4.773 1 98.06 131 GLY A N 1
ATOM 1008 C CA . GLY A 1 131 ? -14.289 0.604 5.125 1 98.06 131 GLY A CA 1
ATOM 1009 C C . GLY A 1 131 ? -14.281 1.934 4.395 1 98.06 131 GLY A C 1
ATOM 1010 O O . GLY A 1 131 ? -14.008 2.975 4.996 1 98.06 131 GLY A O 1
ATOM 1011 N N . VAL A 1 132 ? -14.57 1.89 3.148 1 98.5 132 VAL A N 1
ATOM 1012 C CA . VAL A 1 132 ? -14.609 3.111 2.35 1 98.5 132 VAL A CA 1
ATOM 1013 C C . VAL A 1 132 ? -15.711 4.031 2.871 1 98.5 132 VAL A C 1
ATOM 1015 O O . VAL A 1 132 ? -15.492 5.23 3.059 1 98.5 132 VAL A O 1
ATOM 1018 N N . PHE A 1 133 ? -16.828 3.455 3.141 1 98.25 133 PHE A N 1
ATOM 1019 C CA . PHE A 1 133 ? -17.984 4.23 3.596 1 98.25 133 PHE A CA 1
ATOM 1020 C C . PHE A 1 133 ? -17.703 4.867 4.953 1 98.25 133 PHE A C 1
ATOM 1022 O O . PHE A 1 133 ? -17.922 6.062 5.141 1 98.25 133 PHE A O 1
ATOM 1029 N N . LEU A 1 134 ? -17.266 4.121 5.871 1 97.75 134 LEU A N 1
ATOM 1030 C CA . LEU A 1 134 ? -16.969 4.629 7.207 1 97.75 134 LEU A CA 1
ATOM 1031 C C . LEU A 1 134 ? -15.875 5.684 7.164 1 97.75 134 LEU A C 1
ATOM 1033 O O . LEU A 1 134 ? -15.961 6.707 7.848 1 97.75 134 LEU A O 1
ATOM 1037 N N . GLY A 1 135 ? -14.789 5.395 6.402 1 98.06 135 GLY A N 1
ATOM 1038 C CA . GLY A 1 135 ? -13.742 6.387 6.254 1 98.06 135 GLY A CA 1
ATOM 1039 C C . GLY A 1 135 ? -14.234 7.707 5.691 1 98.06 135 GLY A C 1
ATOM 1040 O O . GLY A 1 135 ? -13.836 8.773 6.16 1 98.06 135 GLY A O 1
ATOM 1041 N N . TRP A 1 136 ? -15.039 7.582 4.699 1 97.81 136 TRP A N 1
ATOM 1042 C CA . TRP A 1 136 ? -15.625 8.766 4.074 1 97.81 136 TRP A CA 1
ATOM 1043 C C . TRP A 1 136 ? -16.438 9.562 5.082 1 97.81 136 TRP A C 1
ATOM 1045 O O . TRP A 1 136 ? -16.344 10.789 5.137 1 97.81 136 TRP A O 1
ATOM 1055 N N . LEU A 1 137 ? -17.25 8.938 5.93 1 96.69 137 LEU A N 1
ATOM 1056 C CA . LEU A 1 137 ? -18.062 9.602 6.941 1 96.69 137 LEU A CA 1
ATOM 1057 C C . LEU A 1 137 ? -17.188 10.305 7.969 1 96.69 137 LEU A C 1
ATOM 1059 O O . LEU A 1 137 ? -17.516 11.414 8.406 1 96.69 137 LEU A O 1
ATOM 1063 N N . LEU A 1 138 ? -16.109 9.664 8.289 1 96.56 138 LEU A N 1
ATOM 1064 C CA . LEU A 1 138 ? -15.234 10.211 9.312 1 96.56 138 LEU A CA 1
ATOM 1065 C C . LEU A 1 138 ? -14.5 11.445 8.797 1 96.56 138 LEU A C 1
ATOM 1067 O O . LEU A 1 138 ? -14.18 12.352 9.57 1 96.56 138 LEU A O 1
ATOM 1071 N N . LEU A 1 139 ? -14.273 11.469 7.496 1 94.12 139 LEU A N 1
ATOM 1072 C CA . LEU A 1 139 ? -13.57 12.609 6.922 1 94.12 139 LEU A CA 1
ATOM 1073 C C . LEU A 1 139 ? -14.508 13.797 6.742 1 94.12 139 LEU A C 1
ATOM 1075 O O . LEU A 1 139 ? -14.055 14.93 6.594 1 94.12 139 LEU A O 1
ATOM 1079 N N . ARG A 1 140 ? -15.766 13.586 6.734 1 90.62 140 ARG A N 1
ATOM 1080 C CA . ARG A 1 140 ? -16.734 14.664 6.574 1 90.62 140 ARG A CA 1
ATOM 1081 C C . ARG A 1 140 ? -17.094 15.281 7.922 1 90.62 140 ARG A C 1
ATOM 1083 O O . ARG A 1 140 ? -17.703 16.359 7.977 1 90.62 140 ARG A O 1
ATOM 1090 N N . LYS A 1 141 ? -16.797 14.688 8.961 1 79 141 LYS A N 1
ATOM 1091 C CA . LYS A 1 141 ? -17.141 15.227 10.273 1 79 141 LYS A CA 1
ATOM 1092 C C . LYS A 1 141 ? -16.031 16.141 10.797 1 79 141 LYS A C 1
ATOM 1094 O O . LYS A 1 141 ? -14.867 15.977 10.445 1 79 141 LYS A O 1
ATOM 1099 N N . MET B 1 1 ? 24.75 45.688 4.289 1 73.19 1 MET B N 1
ATOM 1100 C CA . MET B 1 1 ? 23.625 45.625 3.361 1 73.19 1 MET B CA 1
ATOM 1101 C C . MET B 1 1 ? 23.828 44.5 2.346 1 73.19 1 MET B C 1
ATOM 1103 O O . MET B 1 1 ? 22.922 43.719 2.107 1 73.19 1 MET B O 1
ATOM 1107 N N . GLN B 1 2 ? 24.938 44.219 1.751 1 83.38 2 GLN B N 1
ATOM 1108 C CA . GLN B 1 2 ? 25.25 43.219 0.751 1 83.38 2 GLN B CA 1
ATOM 1109 C C . GLN B 1 2 ? 25.188 41.812 1.352 1 83.38 2 GLN B C 1
ATOM 1111 O O . GLN B 1 2 ? 24.703 40.875 0.711 1 83.38 2 GLN B O 1
ATOM 1116 N N . THR B 1 3 ? 25.5 41.719 2.656 1 83.88 3 THR B N 1
ATOM 1117 C CA . THR B 1 3 ? 25.547 40.406 3.301 1 83.88 3 THR B CA 1
ATOM 1118 C C . THR B 1 3 ? 24.141 39.875 3.52 1 83.88 3 THR B C 1
ATOM 1120 O O . THR B 1 3 ? 23.891 38.656 3.361 1 83.88 3 THR B O 1
ATOM 1123 N N . HIS B 1 4 ? 23.203 40.781 3.76 1 86.88 4 HIS B N 1
ATOM 1124 C CA . HIS B 1 4 ? 21.828 40.375 4.008 1 86.88 4 HIS B CA 1
ATOM 1125 C C . HIS B 1 4 ? 21.156 39.906 2.719 1 86.88 4 HIS B C 1
ATOM 1127 O O . HIS B 1 4 ? 20.359 38.969 2.73 1 86.88 4 HIS B O 1
ATOM 1133 N N . ILE B 1 5 ? 21.516 40.562 1.579 1 79.19 5 ILE B N 1
ATOM 1134 C CA . ILE B 1 5 ? 20.969 40.219 0.28 1 79.19 5 ILE B CA 1
ATOM 1135 C C . ILE B 1 5 ? 21.484 38.844 -0.151 1 79.19 5 ILE B C 1
ATOM 1137 O O . ILE B 1 5 ? 20.719 38.031 -0.671 1 79.19 5 ILE B O 1
ATOM 1141 N N . LEU B 1 6 ? 22.719 38.594 0.066 1 80.31 6 LEU B N 1
ATOM 1142 C CA . LEU B 1 6 ? 23.328 37.312 -0.303 1 80.31 6 LEU B CA 1
ATOM 1143 C C . LEU B 1 6 ? 22.75 36.156 0.521 1 80.31 6 LEU B C 1
ATOM 1145 O O . LEU B 1 6 ? 22.484 35.094 -0.008 1 80.31 6 LEU B O 1
ATOM 1149 N N . GLU B 1 7 ? 22.469 36.469 1.785 1 82.5 7 GLU B N 1
ATOM 1150 C CA . GLU B 1 7 ? 21.875 35.469 2.66 1 82.5 7 GLU B CA 1
ATOM 1151 C C . GLU B 1 7 ? 20.438 35.156 2.248 1 82.5 7 GLU B C 1
ATOM 1153 O O . GLU B 1 7 ? 20.016 34 2.289 1 82.5 7 GLU B O 1
ATOM 1158 N N . SER B 1 8 ? 19.797 36.188 1.832 1 83.25 8 SER B N 1
ATOM 1159 C CA . SER B 1 8 ? 18.406 36.031 1.39 1 83.25 8 SER B CA 1
ATOM 1160 C C . SER B 1 8 ? 18.344 35.25 0.083 1 83.25 8 SER B C 1
ATOM 1162 O O . SER B 1 8 ? 17.484 34.375 -0.078 1 83.25 8 SER B O 1
ATOM 1164 N N . GLU B 1 9 ? 19.25 35.469 -0.836 1 77.81 9 GLU B N 1
ATOM 1165 C CA . GLU B 1 9 ? 19.312 34.75 -2.107 1 77.81 9 GLU B CA 1
ATOM 1166 C C . GLU B 1 9 ? 19.688 33.281 -1.903 1 77.81 9 GLU B C 1
ATOM 1168 O O . GLU B 1 9 ? 19.172 32.406 -2.586 1 77.81 9 GLU B O 1
ATOM 1173 N N . LYS B 1 10 ? 20.547 33.094 -0.938 1 76.5 10 LYS B N 1
ATOM 1174 C CA . LYS B 1 10 ? 20.969 31.734 -0.618 1 76.5 10 LYS B CA 1
ATOM 1175 C C . LYS B 1 10 ? 19.828 30.938 0.018 1 76.5 10 LYS B C 1
ATOM 1177 O O . LYS B 1 10 ? 19.625 29.766 -0.303 1 76.5 10 LYS B O 1
ATOM 1182 N N . THR B 1 11 ? 19.078 31.562 0.838 1 79.94 11 THR B N 1
ATOM 1183 C CA . THR B 1 11 ? 17.938 30.922 1.474 1 79.94 11 THR B CA 1
ATOM 1184 C C . THR B 1 11 ? 16.859 30.609 0.448 1 79.94 11 THR B C 1
ATOM 1186 O O . THR B 1 11 ? 16.25 29.531 0.485 1 79.94 11 THR B O 1
ATOM 1189 N N . LYS B 1 12 ? 16.672 31.453 -0.424 1 81 12 LYS B N 1
ATOM 1190 C CA . LYS B 1 12 ? 15.672 31.266 -1.47 1 81 12 LYS B CA 1
ATOM 1191 C C . LYS B 1 12 ? 16.078 30.172 -2.447 1 81 12 LYS B C 1
ATOM 1193 O O . LYS B 1 12 ? 15.25 29.375 -2.865 1 81 12 LYS B O 1
ATOM 1198 N N . SER B 1 13 ? 17.344 30.25 -2.807 1 80.25 13 SER B N 1
ATOM 1199 C CA . SER B 1 13 ? 17.875 29.234 -3.713 1 80.25 13 SER B CA 1
ATOM 1200 C C . SER B 1 13 ? 17.828 27.859 -3.072 1 80.25 13 SER B C 1
ATOM 1202 O O . SER B 1 13 ? 17.469 26.875 -3.725 1 80.25 13 SER B O 1
ATOM 1204 N N . LYS B 1 14 ? 18.156 27.75 -1.851 1 81.31 14 LYS B N 1
ATOM 1205 C CA . LYS B 1 14 ? 18.109 26.5 -1.107 1 81.31 14 LYS B CA 1
ATOM 1206 C C . LYS B 1 14 ? 16.688 25.953 -1.031 1 81.31 14 LYS B C 1
ATOM 1208 O O . LYS B 1 14 ? 16.469 24.75 -1.192 1 81.31 14 LYS B O 1
ATOM 1213 N N . SER B 1 15 ? 15.836 26.875 -0.885 1 82.75 15 SER B N 1
ATOM 1214 C CA . SER B 1 15 ? 14.43 26.469 -0.819 1 82.75 15 SER B CA 1
ATOM 1215 C C . SER B 1 15 ? 13.938 25.953 -2.166 1 82.75 15 SER B C 1
ATOM 1217 O O . SER B 1 15 ? 13.234 24.938 -2.23 1 82.75 15 SER B O 1
ATOM 1219 N N . LYS B 1 16 ? 14.383 26.625 -3.152 1 88.75 16 LYS B N 1
ATOM 1220 C CA . LYS B 1 16 ? 14 26.203 -4.496 1 88.75 16 LYS B CA 1
ATOM 1221 C C . LYS B 1 16 ? 14.594 24.844 -4.836 1 88.75 16 LYS B C 1
ATOM 1223 O O . LYS B 1 16 ? 13.922 23.984 -5.43 1 88.75 16 LYS B O 1
ATOM 1228 N N . TYR B 1 17 ? 15.852 24.641 -4.531 1 87 17 TYR B N 1
ATOM 1229 C CA . TYR B 1 17 ? 16.547 23.375 -4.785 1 87 17 TYR B CA 1
ATOM 1230 C C . TYR B 1 17 ? 15.883 22.234 -4.023 1 87 17 TYR B C 1
ATOM 1232 O O . TYR B 1 17 ? 15.75 21.125 -4.551 1 87 17 TYR B O 1
ATOM 1240 N N . LEU B 1 18 ? 15.5 22.516 -2.805 1 89.94 18 LEU B N 1
ATOM 1241 C CA . LEU B 1 18 ? 14.852 21.5 -1.99 1 89.94 18 LEU B CA 1
ATOM 1242 C C . LEU B 1 18 ? 13.492 21.125 -2.57 1 89.94 18 LEU B C 1
ATOM 1244 O O . LEU B 1 18 ? 13.102 19.953 -2.541 1 89.94 18 LEU B O 1
ATOM 1248 N N . ASP B 1 19 ? 12.828 22.078 -3.098 1 91.25 19 ASP B N 1
ATOM 1249 C CA . ASP B 1 19 ? 11.531 21.828 -3.719 1 91.25 19 ASP B CA 1
ATOM 1250 C C . ASP B 1 19 ? 11.68 20.938 -4.953 1 91.25 19 ASP B C 1
ATOM 1252 O O . ASP B 1 19 ? 10.867 20.031 -5.172 1 91.25 19 ASP B O 1
ATOM 1256 N N . ILE B 1 20 ? 12.672 21.281 -5.707 1 92.62 20 ILE B N 1
ATOM 1257 C CA . ILE B 1 20 ? 12.93 20.516 -6.918 1 92.62 20 ILE B CA 1
ATOM 1258 C C . ILE B 1 20 ? 13.305 19.078 -6.543 1 92.62 20 ILE B C 1
ATOM 1260 O O . ILE B 1 20 ? 12.852 18.125 -7.176 1 92.62 20 ILE B O 1
ATOM 1264 N N . LEU B 1 21 ? 14.086 18.922 -5.543 1 94.88 21 LEU B N 1
ATOM 1265 C CA . LEU B 1 21 ? 14.523 17.594 -5.094 1 94.88 21 LEU B CA 1
ATOM 1266 C C . LEU B 1 21 ? 13.352 16.797 -4.551 1 94.88 21 LEU B C 1
ATOM 1268 O O . LEU B 1 21 ? 13.234 15.594 -4.828 1 94.88 21 LEU B O 1
ATOM 1272 N N . CYS B 1 22 ? 12.562 17.438 -3.785 1 96.25 22 CYS B N 1
ATOM 1273 C CA . CYS B 1 22 ? 11.383 16.766 -3.238 1 96.25 22 CYS B CA 1
ATOM 1274 C C . CYS B 1 22 ? 10.461 16.297 -4.355 1 96.25 22 CYS B C 1
ATOM 1276 O O . CYS B 1 22 ? 9.992 15.156 -4.336 1 96.25 22 CYS B O 1
ATOM 1278 N N . ASN B 1 23 ? 10.266 17.125 -5.305 1 96.56 23 ASN B N 1
ATOM 1279 C CA . ASN B 1 23 ? 9.383 16.781 -6.414 1 96.56 23 ASN B CA 1
ATOM 1280 C C . ASN B 1 23 ? 9.969 15.656 -7.262 1 96.56 23 ASN B C 1
ATOM 1282 O O . ASN B 1 23 ? 9.242 14.781 -7.719 1 96.56 23 ASN B O 1
ATOM 1286 N N . ALA B 1 24 ? 11.195 15.711 -7.488 1 97.5 24 ALA B N 1
ATOM 1287 C CA . ALA B 1 24 ? 11.852 14.641 -8.242 1 97.5 24 ALA B CA 1
ATOM 1288 C C . ALA B 1 24 ? 11.727 13.305 -7.527 1 97.5 24 ALA B C 1
ATOM 1290 O O . ALA B 1 24 ? 11.469 12.273 -8.156 1 97.5 24 ALA B O 1
ATOM 1291 N N . TYR B 1 25 ? 11.977 13.336 -6.23 1 98.38 25 TYR B N 1
ATOM 1292 C CA . TYR B 1 25 ? 11.852 12.141 -5.41 1 98.38 25 TYR B CA 1
ATOM 1293 C C . TYR B 1 25 ? 10.438 11.57 -5.48 1 98.38 25 TYR B C 1
ATOM 1295 O O . TYR B 1 25 ? 10.25 10.375 -5.711 1 98.38 25 TYR B O 1
ATOM 1303 N N . LEU B 1 26 ? 9.461 12.422 -5.348 1 98.56 26 LEU B N 1
ATOM 1304 C CA . LEU B 1 26 ? 8.07 11.977 -5.348 1 98.56 26 LEU B CA 1
ATOM 1305 C C . LEU B 1 26 ? 7.656 11.508 -6.738 1 98.56 26 LEU B C 1
ATOM 1307 O O . LEU B 1 26 ? 6.875 10.562 -6.867 1 98.56 26 LEU B O 1
ATOM 1311 N N . LEU B 1 27 ? 8.156 12.172 -7.785 1 98.06 27 LEU B N 1
ATOM 1312 C CA . LEU B 1 27 ? 7.84 11.758 -9.148 1 98.06 27 LEU B CA 1
ATOM 1313 C C . LEU B 1 27 ? 8.398 10.367 -9.445 1 98.06 27 LEU B C 1
ATOM 1315 O O . LEU B 1 27 ? 7.762 9.57 -10.133 1 98.06 27 LEU B O 1
ATOM 1319 N N . MET B 1 28 ? 9.547 10.094 -8.961 1 97.88 28 MET B N 1
ATOM 1320 C CA . MET B 1 28 ? 10.141 8.773 -9.141 1 97.88 28 MET B CA 1
ATOM 1321 C C . MET B 1 28 ? 9.281 7.695 -8.492 1 97.88 28 MET B C 1
ATOM 1323 O O . MET B 1 28 ? 9.008 6.664 -9.102 1 97.88 28 MET B O 1
ATOM 1327 N N . ASN B 1 29 ? 8.875 7.973 -7.316 1 98.19 29 ASN B N 1
ATOM 1328 C CA . ASN B 1 29 ? 8.016 7.012 -6.625 1 98.19 29 ASN B CA 1
ATOM 1329 C C . ASN B 1 29 ? 6.656 6.887 -7.297 1 98.19 29 ASN B C 1
ATOM 1331 O O . ASN B 1 29 ? 6.117 5.785 -7.426 1 98.19 29 ASN B O 1
ATOM 1335 N N . LEU B 1 30 ? 6.148 8.008 -7.715 1 98.38 30 LEU B N 1
ATOM 1336 C CA . LEU B 1 30 ? 4.863 8.031 -8.406 1 98.38 30 LEU B CA 1
ATOM 1337 C C . LEU B 1 30 ? 4.906 7.176 -9.664 1 98.38 30 LEU B C 1
ATOM 1339 O O . LEU B 1 30 ? 3.959 6.445 -9.961 1 98.38 30 LEU B O 1
ATOM 1343 N N . THR B 1 31 ? 5.957 7.266 -10.398 1 97.81 31 THR B N 1
ATOM 1344 C CA . THR B 1 31 ? 6.109 6.516 -11.641 1 97.81 31 THR B CA 1
ATOM 1345 C C . THR B 1 31 ? 6.105 5.016 -11.367 1 97.81 31 THR B C 1
ATOM 1347 O O . THR B 1 31 ? 5.504 4.246 -12.125 1 97.81 31 THR B O 1
ATOM 1350 N N . VAL B 1 32 ? 6.727 4.609 -10.328 1 96.75 32 VAL B N 1
ATOM 1351 C CA . VAL B 1 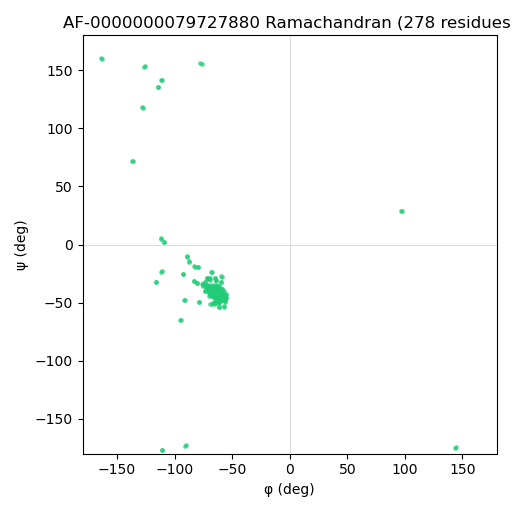32 ? 6.781 3.193 -9.977 1 96.75 32 VAL B CA 1
ATOM 1352 C C . VAL B 1 32 ? 5.387 2.695 -9.609 1 96.75 32 VAL B C 1
ATOM 1354 O O . VAL B 1 32 ? 4.906 1.704 -10.164 1 96.75 32 VAL B O 1
ATOM 1357 N N . TYR B 1 33 ? 4.703 3.377 -8.734 1 98.44 33 TYR B N 1
ATOM 1358 C CA . TYR B 1 33 ? 3.412 2.922 -8.234 1 98.44 33 TYR B CA 1
ATOM 1359 C C . TYR B 1 33 ? 2.348 3.002 -9.32 1 98.44 33 TYR B C 1
ATOM 1361 O O . TYR B 1 33 ? 1.521 2.098 -9.461 1 98.44 33 TYR B O 1
ATOM 1369 N N . PHE B 1 34 ? 2.355 4.035 -10.094 1 98.19 34 PHE B N 1
ATOM 1370 C CA . PHE B 1 34 ? 1.382 4.125 -11.18 1 98.19 34 PHE B CA 1
ATOM 1371 C C . PHE B 1 34 ? 1.714 3.133 -12.289 1 98.19 34 PHE B C 1
ATOM 1373 O O . PHE B 1 34 ? 0.815 2.617 -12.953 1 98.19 34 PHE B O 1
ATOM 1380 N N . GLY B 1 35 ? 3.023 2.918 -12.508 1 97.31 35 GLY B N 1
ATOM 1381 C CA . GLY B 1 35 ? 3.393 1.857 -13.43 1 97.31 35 GLY B CA 1
ATOM 1382 C C . GLY B 1 35 ? 2.826 0.504 -13.047 1 97.31 35 GLY B C 1
ATOM 1383 O O . GLY B 1 35 ? 2.279 -0.21 -13.891 1 97.31 35 GLY B O 1
ATOM 1384 N N . PHE B 1 36 ? 2.973 0.178 -11.781 1 96.56 36 PHE B N 1
ATOM 1385 C CA . PHE B 1 36 ? 2.379 -1.056 -11.281 1 96.56 36 PHE B CA 1
ATOM 1386 C C . PHE B 1 36 ? 0.863 -1.023 -11.422 1 96.56 36 PHE B C 1
ATOM 1388 O O . PHE B 1 36 ? 0.258 -1.987 -11.898 1 96.56 36 PHE B O 1
ATOM 1395 N N . ALA B 1 37 ? 0.281 0.039 -11.008 1 98.38 37 ALA B N 1
ATOM 1396 C CA . ALA B 1 37 ? -1.175 0.155 -11.031 1 98.38 37 ALA B CA 1
ATOM 1397 C C . ALA B 1 37 ? -1.718 -0.046 -12.445 1 98.38 37 ALA B C 1
ATOM 1399 O O . ALA B 1 37 ? -2.59 -0.889 -12.664 1 98.38 37 ALA B O 1
ATOM 1400 N N . ILE B 1 38 ? -1.235 0.672 -13.383 1 97.75 38 ILE B N 1
ATOM 1401 C CA . ILE B 1 38 ? -1.706 0.591 -14.766 1 97.75 38 ILE B CA 1
ATOM 1402 C C . ILE B 1 38 ? -1.402 -0.793 -15.336 1 97.75 38 ILE B C 1
ATOM 1404 O O . ILE B 1 38 ? -2.271 -1.43 -15.93 1 97.75 38 ILE B O 1
ATOM 1408 N N . GLY B 1 39 ? -0.218 -1.244 -15.156 1 97.44 39 GLY B N 1
ATOM 1409 C CA . GLY B 1 39 ? 0.176 -2.543 -15.68 1 97.44 39 GLY B CA 1
ATOM 1410 C C . GLY B 1 39 ? -0.681 -3.682 -15.156 1 97.44 39 GLY B C 1
ATOM 1411 O O . GLY B 1 39 ? -1.162 -4.508 -15.938 1 97.44 39 GLY B O 1
ATOM 1412 N N . PHE B 1 40 ? -0.945 -3.684 -13.867 1 97.25 40 PHE B N 1
ATOM 1413 C CA . PHE B 1 40 ? -1.592 -4.848 -13.273 1 97.25 40 PHE B CA 1
ATOM 1414 C C . PHE B 1 40 ? -3.109 -4.711 -13.32 1 97.25 40 PHE B C 1
ATOM 1416 O O . PHE B 1 40 ? -3.834 -5.684 -13.102 1 97.25 40 PHE B O 1
ATOM 1423 N N . PHE B 1 41 ? -3.619 -3.539 -13.672 1 97.25 41 PHE B N 1
ATOM 1424 C CA . PHE B 1 41 ? -5.035 -3.418 -13.992 1 97.25 41 PHE B CA 1
ATOM 1425 C C . PHE B 1 41 ? -5.305 -3.877 -15.422 1 97.25 41 PHE B C 1
ATOM 1427 O O . PHE B 1 41 ? -6.328 -4.512 -15.695 1 97.25 41 PHE B O 1
ATOM 1434 N N . VAL B 1 42 ? -4.379 -3.652 -16.25 1 95.38 42 VAL B N 1
ATOM 1435 C CA . VAL B 1 42 ? -4.598 -3.887 -17.688 1 95.38 42 VAL B CA 1
ATOM 1436 C C . VAL B 1 42 ? -4.176 -5.309 -18.047 1 95.38 42 VAL B C 1
ATOM 1438 O O . VAL B 1 42 ? -4.91 -6.027 -18.719 1 95.38 42 VAL B O 1
ATOM 1441 N N . GLN B 1 43 ? -2.965 -5.719 -17.578 1 96.5 43 GLN B N 1
ATOM 1442 C CA . GLN B 1 43 ? -2.434 -7.023 -17.953 1 96.5 43 GLN B CA 1
ATOM 1443 C C . GLN B 1 43 ? -1.825 -7.738 -16.75 1 96.5 43 GLN B C 1
ATOM 1445 O O . GLN B 1 43 ? -0.626 -8.023 -16.734 1 96.5 43 GLN B O 1
ATOM 1450 N N . PRO B 1 44 ? -2.652 -8.172 -15.898 1 96.31 44 PRO B N 1
ATOM 1451 C CA . PRO B 1 44 ? -2.119 -8.797 -14.688 1 96.31 44 PRO B CA 1
ATOM 1452 C C . PRO B 1 44 ? -1.507 -10.172 -14.945 1 96.31 44 PRO B C 1
ATOM 1454 O O . PRO B 1 44 ? -0.451 -10.492 -14.398 1 96.31 44 PRO B O 1
ATOM 1457 N N . LYS B 1 45 ? -2.102 -10.969 -15.805 1 95.81 45 LYS B N 1
ATOM 1458 C CA . LYS B 1 45 ? -1.687 -12.352 -15.984 1 95.81 45 LYS B CA 1
ATOM 1459 C C . LYS B 1 45 ? -0.297 -12.438 -16.609 1 95.81 45 LYS B C 1
ATOM 1461 O O . LYS B 1 45 ? 0.611 -13.047 -16.047 1 95.81 45 LYS B O 1
ATOM 1466 N N . PRO B 1 46 ? -0.088 -11.695 -17.766 1 96.25 46 PRO B N 1
ATOM 1467 C CA . PRO B 1 46 ? 1.258 -11.773 -18.328 1 96.25 46 PRO B CA 1
ATOM 1468 C C . PRO B 1 46 ? 2.324 -11.18 -17.422 1 96.25 46 PRO B C 1
ATOM 1470 O O . PRO B 1 46 ? 3.447 -11.688 -17.359 1 96.25 46 PRO B O 1
ATOM 1473 N N . LEU B 1 47 ? 2.053 -10.195 -16.719 1 95.56 47 LEU B N 1
ATOM 1474 C CA . LEU B 1 47 ? 3.025 -9.562 -15.82 1 95.56 47 LEU B CA 1
ATOM 1475 C C . LEU B 1 47 ? 3.334 -10.469 -14.633 1 95.56 47 LEU B C 1
ATOM 1477 O O . LEU B 1 47 ? 4.492 -10.586 -14.219 1 95.56 47 LEU B O 1
ATOM 1481 N N . ALA B 1 48 ? 2.363 -11.07 -14.117 1 95.94 48 ALA B N 1
ATOM 1482 C CA . ALA B 1 48 ? 2.564 -12.023 -13.031 1 95.94 48 ALA B CA 1
ATOM 1483 C C . ALA B 1 48 ? 3.441 -13.188 -13.484 1 95.94 48 ALA B C 1
ATOM 1485 O O . ALA B 1 48 ? 4.32 -13.641 -12.742 1 95.94 48 ALA B O 1
ATOM 1486 N N . GLU B 1 49 ? 3.135 -13.648 -14.648 1 95.19 49 GLU B N 1
ATOM 1487 C CA . GLU B 1 49 ? 3.92 -14.75 -15.195 1 95.19 49 GLU B CA 1
ATOM 1488 C C . GLU B 1 49 ? 5.387 -14.359 -15.352 1 95.19 49 GLU B C 1
ATOM 1490 O O . GLU B 1 49 ? 6.281 -15.18 -15.117 1 95.19 49 GLU B O 1
ATOM 1495 N N . MET B 1 50 ? 5.609 -13.133 -15.727 1 93.38 50 MET B N 1
ATOM 1496 C CA . MET B 1 50 ? 6.977 -12.641 -15.867 1 93.38 50 MET B CA 1
ATOM 1497 C C . MET B 1 50 ? 7.695 -12.641 -14.516 1 93.38 50 MET B C 1
ATOM 1499 O O . MET B 1 50 ? 8.906 -12.859 -14.453 1 93.38 50 MET B O 1
ATOM 1503 N N . ILE B 1 51 ? 6.984 -12.445 -13.484 1 93.31 51 ILE B N 1
ATOM 1504 C CA . ILE B 1 51 ? 7.547 -12.438 -12.133 1 93.31 51 ILE B CA 1
ATOM 1505 C C . ILE B 1 51 ? 7.691 -13.867 -11.625 1 93.31 51 ILE B C 1
ATOM 1507 O O . ILE B 1 51 ? 8.453 -14.125 -10.688 1 93.31 51 ILE B O 1
ATOM 1511 N N . GLY B 1 52 ? 6.98 -14.797 -12.227 1 96.12 52 GLY B N 1
ATOM 1512 C CA . GLY B 1 52 ? 6.992 -16.188 -11.805 1 96.12 52 GLY B CA 1
ATOM 1513 C C . GLY B 1 52 ? 5.824 -16.547 -10.906 1 96.12 52 GLY B C 1
ATOM 1514 O O . GLY B 1 52 ? 5.941 -17.422 -10.047 1 96.12 52 GLY B O 1
ATOM 1515 N N . ILE B 1 53 ? 4.75 -15.875 -11.086 1 96.5 53 ILE B N 1
ATOM 1516 C CA . ILE B 1 53 ? 3.537 -16.109 -10.305 1 96.5 53 ILE B CA 1
ATOM 1517 C C . ILE B 1 53 ? 2.438 -16.641 -11.219 1 96.5 53 ILE B C 1
ATOM 1519 O O . ILE B 1 53 ? 2.25 -16.156 -12.336 1 96.5 53 ILE B O 1
ATOM 1523 N N . SER B 1 54 ? 1.751 -17.656 -10.75 1 96.88 54 SER B N 1
ATOM 1524 C CA . SER B 1 54 ? 0.628 -18.234 -11.484 1 96.88 54 SER B CA 1
ATOM 1525 C C . SER B 1 54 ? -0.63 -18.281 -10.625 1 96.88 54 SER B C 1
ATOM 1527 O O . SER B 1 54 ? -0.546 -18.359 -9.398 1 96.88 54 SER B O 1
ATOM 1529 N N . PHE B 1 55 ? -1.739 -18.25 -11.359 1 96.44 55 PHE B N 1
ATOM 1530 C CA . PHE B 1 55 ? -3.037 -18.234 -10.695 1 96.44 55 PHE B CA 1
ATOM 1531 C C . PHE B 1 55 ? -3.781 -19.547 -10.953 1 96.44 55 PHE B C 1
ATOM 1533 O O . PHE B 1 55 ? -3.795 -20.047 -12.078 1 96.44 55 PHE B O 1
ATOM 1540 N N . ARG B 1 56 ? -4.445 -19.984 -9.922 1 95.62 56 ARG B N 1
ATOM 1541 C CA . ARG B 1 56 ? -5.238 -21.203 -10.07 1 95.62 56 ARG B CA 1
ATOM 1542 C C . ARG B 1 56 ? -6.73 -20.891 -10.047 1 95.62 56 ARG B C 1
ATOM 1544 O O . ARG B 1 56 ? -7.559 -21.797 -10.039 1 95.62 56 ARG B O 1
ATOM 1551 N N . SER B 1 57 ? -7.125 -19.625 -9.945 1 95.88 57 SER B N 1
ATOM 1552 C CA . SER B 1 57 ? -8.531 -19.234 -9.898 1 95.88 57 SER B CA 1
ATOM 1553 C C . SER B 1 57 ? -8.695 -17.75 -10.188 1 95.88 57 SER B C 1
ATOM 1555 O O . SER B 1 57 ? -7.734 -16.984 -10.102 1 95.88 57 SER B O 1
ATOM 1557 N N . THR B 1 58 ? -9.852 -17.406 -10.555 1 96.88 58 THR B N 1
ATOM 1558 C CA . THR B 1 58 ? -10.18 -16 -10.758 1 96.88 58 THR B CA 1
ATOM 1559 C C . THR B 1 58 ? -10.102 -15.234 -9.438 1 96.88 58 THR B C 1
ATOM 1561 O O . THR B 1 58 ? -9.781 -14.047 -9.43 1 96.88 58 THR B O 1
ATOM 1564 N N . ALA B 1 59 ? -10.367 -15.984 -8.336 1 97.19 59 ALA B N 1
ATOM 1565 C CA . ALA B 1 59 ? -10.25 -15.383 -7.012 1 97.19 59 ALA B CA 1
ATOM 1566 C C . ALA B 1 59 ? -8.812 -14.938 -6.738 1 97.19 59 ALA B C 1
ATOM 1568 O O . ALA B 1 59 ? -8.586 -13.867 -6.18 1 97.19 59 ALA B O 1
ATOM 1569 N N . ALA B 1 60 ? -7.941 -15.773 -7.137 1 97.69 60 ALA B N 1
ATOM 1570 C CA . ALA B 1 60 ? -6.527 -15.43 -6.984 1 97.69 60 ALA B CA 1
ATOM 1571 C C . ALA B 1 60 ? -6.16 -14.211 -7.828 1 97.69 60 ALA B C 1
ATOM 1573 O O . ALA B 1 60 ? -5.434 -13.328 -7.371 1 97.69 60 ALA B O 1
ATOM 1574 N N . LEU B 1 61 ? -6.68 -14.195 -9.047 1 97.94 61 LEU B N 1
ATOM 1575 C CA . LEU B 1 61 ? -6.453 -13.062 -9.938 1 97.94 61 LEU B CA 1
ATOM 1576 C C . LEU B 1 61 ? -7.031 -11.781 -9.336 1 97.94 61 LEU B C 1
ATOM 1578 O O . LEU B 1 61 ? -6.406 -10.727 -9.406 1 97.94 61 LEU B O 1
ATOM 1582 N N . ALA B 1 62 ? -8.195 -11.836 -8.75 1 98.12 62 ALA B N 1
ATOM 1583 C CA . ALA B 1 62 ? -8.852 -10.688 -8.141 1 98.12 62 ALA B CA 1
ATOM 1584 C C . ALA B 1 62 ? -8.023 -10.141 -6.98 1 98.12 62 ALA B C 1
ATOM 1586 O O . ALA B 1 62 ? -7.859 -8.922 -6.848 1 98.12 62 ALA B O 1
ATOM 1587 N N . ASP B 1 63 ? -7.559 -11.031 -6.137 1 97.38 63 ASP B N 1
ATOM 1588 C CA . ASP B 1 63 ? -6.75 -10.617 -4.992 1 97.38 63 ASP B CA 1
ATOM 1589 C C . ASP B 1 63 ? -5.438 -9.984 -5.449 1 97.38 63 ASP B C 1
ATOM 1591 O O . ASP B 1 63 ? -4.984 -8.992 -4.871 1 97.38 63 ASP B O 1
ATOM 1595 N N . PHE B 1 64 ? -4.859 -10.57 -6.445 1 97.44 64 PHE B N 1
ATOM 1596 C CA . PHE B 1 64 ? -3.607 -10.07 -6.992 1 97.44 64 PHE B CA 1
ATOM 1597 C C . PHE B 1 64 ? -3.795 -8.68 -7.59 1 97.44 64 PHE B C 1
ATOM 1599 O O . PHE B 1 64 ? -3 -7.773 -7.328 1 97.44 64 PHE B O 1
ATOM 1606 N N . ARG B 1 65 ? -4.793 -8.469 -8.391 1 98.25 65 ARG B N 1
ATOM 1607 C CA . ARG B 1 65 ? -5.086 -7.176 -8.992 1 98.25 65 ARG B CA 1
ATOM 1608 C C . ARG B 1 65 ? -5.395 -6.129 -7.93 1 98.25 65 ARG B C 1
ATOM 1610 O O . ARG B 1 65 ? -5.066 -4.953 -8.094 1 98.25 65 ARG B O 1
ATOM 1617 N N . ALA B 1 66 ? -6.023 -6.539 -6.902 1 98.31 66 ALA B N 1
ATOM 1618 C CA . ALA B 1 66 ? -6.309 -5.637 -5.789 1 98.31 66 ALA B CA 1
ATOM 1619 C C . ALA B 1 66 ? -5.023 -5.141 -5.137 1 98.31 66 ALA B C 1
ATOM 1621 O O . ALA B 1 66 ? -4.879 -3.945 -4.867 1 98.31 66 ALA B O 1
ATOM 1622 N N . MET B 1 67 ? -4.098 -6 -4.91 1 98.12 67 MET B N 1
ATOM 1623 C CA . MET B 1 67 ? -2.873 -5.668 -4.188 1 98.12 67 MET B CA 1
ATOM 1624 C C . MET B 1 67 ? -1.891 -4.934 -5.09 1 98.12 67 MET B C 1
ATOM 1626 O O . MET B 1 67 ? -1.4 -3.857 -4.738 1 98.12 67 MET B O 1
ATOM 1630 N N . TYR B 1 68 ? -1.637 -5.465 -6.277 1 98.19 68 TYR B N 1
ATOM 1631 C CA . TYR B 1 68 ? -0.61 -4.918 -7.156 1 98.19 68 TYR B CA 1
ATOM 1632 C C . TYR B 1 68 ? -1.149 -3.742 -7.961 1 98.19 68 TYR B C 1
ATOM 1634 O O . TYR B 1 68 ? -0.39 -2.859 -8.367 1 98.19 68 TYR B O 1
ATOM 1642 N N . GLY B 1 69 ? -2.398 -3.768 -8.266 1 98.31 69 GLY B N 1
ATOM 1643 C CA . GLY B 1 69 ? -3.023 -2.676 -8.992 1 98.31 69 GLY B CA 1
ATOM 1644 C C . GLY B 1 69 ? -3.688 -1.654 -8.094 1 98.31 69 GLY B C 1
ATOM 1645 O O . GLY B 1 69 ? -3.248 -0.505 -8.016 1 98.31 69 GLY B O 1
ATOM 1646 N N . GLY B 1 70 ? -4.707 -2.109 -7.406 1 98.56 70 GLY B N 1
ATOM 1647 C CA . GLY B 1 70 ? -5.543 -1.228 -6.609 1 98.56 70 GLY B CA 1
ATOM 1648 C C . GLY B 1 70 ? -4.785 -0.526 -5.5 1 98.56 70 GLY B C 1
ATOM 1649 O O . GLY B 1 70 ? -4.891 0.692 -5.344 1 98.56 70 GLY B O 1
ATOM 1650 N N . LEU B 1 71 ? -4.117 -1.323 -4.695 1 98.5 71 LEU B N 1
ATOM 1651 C CA . LEU B 1 71 ? -3.355 -0.742 -3.592 1 98.5 71 LEU B CA 1
ATOM 1652 C C . LEU B 1 71 ? -2.297 0.225 -4.113 1 98.5 71 LEU B C 1
ATOM 1654 O O . LEU B 1 71 ? -2.131 1.32 -3.572 1 98.5 71 LEU B O 1
ATOM 1658 N N . CYS B 1 72 ? -1.588 -0.142 -5.18 1 98.75 72 CYS B N 1
ATOM 1659 C CA . CYS B 1 72 ? -0.574 0.723 -5.773 1 98.75 72 CYS B CA 1
ATOM 1660 C C . CYS B 1 72 ? -1.202 1.99 -6.34 1 98.75 72 CYS B C 1
ATOM 1662 O O . CYS B 1 72 ? -0.618 3.072 -6.25 1 98.75 72 CYS B O 1
ATOM 1664 N N . LEU B 1 73 ? -2.328 1.87 -6.898 1 98.69 73 LEU B N 1
ATOM 1665 C CA . LEU B 1 73 ? -3.055 3.041 -7.375 1 98.69 73 LEU B CA 1
ATOM 1666 C C . LEU B 1 73 ? -3.312 4.023 -6.238 1 98.69 73 LEU B C 1
ATOM 1668 O O . LEU B 1 73 ? -3.096 5.227 -6.387 1 98.69 73 LEU B O 1
ATOM 1672 N N . SER B 1 74 ? -3.797 3.498 -5.137 1 98.62 74 SER B N 1
ATOM 1673 C CA . SER B 1 74 ? -4.129 4.324 -3.979 1 98.62 74 SER B CA 1
ATOM 1674 C C . SER B 1 74 ? -2.895 5.031 -3.434 1 98.62 74 SER B C 1
ATOM 1676 O O . SER B 1 74 ? -2.936 6.23 -3.145 1 98.62 74 SER B O 1
ATOM 1678 N N . ILE B 1 75 ? -1.84 4.32 -3.303 1 98.25 75 ILE B N 1
ATOM 1679 C CA . ILE B 1 75 ? -0.593 4.906 -2.82 1 98.25 75 ILE B CA 1
ATOM 1680 C C . ILE B 1 75 ? -0.105 5.965 -3.807 1 98.25 75 ILE B C 1
ATOM 1682 O O . ILE B 1 75 ? 0.325 7.047 -3.4 1 98.25 75 ILE B O 1
ATOM 1686 N N . GLY B 1 76 ? -0.175 5.68 -5.074 1 98.44 76 GLY B N 1
ATOM 1687 C CA . GLY B 1 76 ? 0.189 6.652 -6.094 1 98.44 76 GLY B CA 1
ATOM 1688 C C . GLY B 1 76 ? -0.599 7.945 -5.992 1 98.44 76 GLY B C 1
ATOM 1689 O O . GLY B 1 76 ? -0.04 9.031 -6.152 1 98.44 76 GLY B O 1
ATOM 1690 N N . ILE B 1 77 ? -1.835 7.832 -5.777 1 98.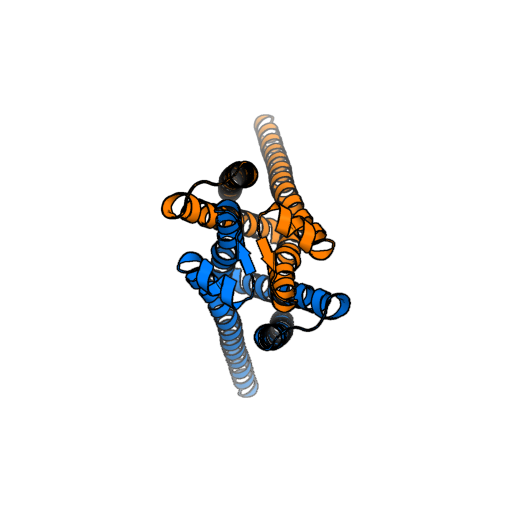19 77 ILE B N 1
ATOM 1691 C CA . ILE B 1 77 ? -2.691 9.008 -5.664 1 98.19 77 ILE B CA 1
ATOM 1692 C C . ILE B 1 77 ? -2.24 9.867 -4.48 1 98.19 77 ILE B C 1
ATOM 1694 O O . ILE B 1 77 ? -2.205 11.094 -4.574 1 98.19 77 ILE B O 1
ATOM 1698 N N . LEU B 1 78 ? -1.914 9.242 -3.389 1 97.44 78 LEU B N 1
ATOM 1699 C CA . LEU B 1 78 ? -1.451 9.977 -2.217 1 97.44 78 LEU B CA 1
ATOM 1700 C C . LEU B 1 78 ? -0.108 10.641 -2.488 1 97.44 78 LEU B C 1
ATOM 1702 O O . LEU B 1 78 ? 0.128 11.773 -2.055 1 97.44 78 LEU B O 1
ATOM 1706 N N . ILE B 1 79 ? 0.743 9.945 -3.207 1 98.06 79 ILE B N 1
ATOM 1707 C CA . ILE B 1 79 ? 2.027 10.531 -3.578 1 98.06 79 ILE B CA 1
ATOM 1708 C C . ILE B 1 79 ? 1.806 11.719 -4.516 1 98.06 79 ILE B C 1
ATOM 1710 O O . ILE B 1 79 ? 2.428 12.766 -4.352 1 98.06 79 ILE B O 1
ATOM 1714 N N . LEU B 1 80 ? 0.942 11.562 -5.457 1 97.88 80 LEU B N 1
ATOM 1715 C CA . LEU B 1 80 ? 0.609 12.633 -6.387 1 97.88 80 LEU B CA 1
ATOM 1716 C C . LEU B 1 80 ? 0.108 13.867 -5.637 1 97.88 80 LEU B C 1
ATOM 1718 O O . LEU B 1 80 ? 0.44 15 -6 1 97.88 80 LEU B O 1
ATOM 1722 N N . SER B 1 81 ? -0.685 13.664 -4.621 1 96.06 81 SER B N 1
ATOM 1723 C CA . SER B 1 81 ? -1.193 14.773 -3.822 1 96.06 81 SER B CA 1
ATOM 1724 C C . SER B 1 81 ? -0.054 15.562 -3.188 1 96.06 81 SER B C 1
ATOM 1726 O O . SER B 1 81 ? -0.161 16.781 -3.002 1 96.06 81 SER B O 1
ATOM 1728 N N . GLY B 1 82 ? 1.066 14.883 -2.846 1 95.62 82 GLY B N 1
ATOM 1729 C CA . GLY B 1 82 ? 2.229 15.547 -2.273 1 95.62 82 GLY B CA 1
ATOM 1730 C C . GLY B 1 82 ? 2.961 16.422 -3.268 1 95.62 82 GLY B C 1
ATOM 1731 O O . GLY B 1 82 ? 3.629 17.391 -2.879 1 95.62 82 GLY B O 1
ATOM 1732 N N . ILE B 1 83 ? 2.855 16.031 -4.496 1 96.06 83 ILE B N 1
ATOM 1733 C CA . ILE B 1 83 ? 3.465 16.828 -5.555 1 96.06 83 ILE B CA 1
ATOM 1734 C C . ILE B 1 83 ? 2.617 18.062 -5.82 1 96.06 83 ILE B C 1
ATOM 1736 O O . ILE B 1 83 ? 3.154 19.156 -6.027 1 96.06 83 ILE B O 1
ATOM 1740 N N . LEU B 1 84 ? 1.314 17.922 -5.676 1 95.81 84 LEU B N 1
ATOM 1741 C CA . LEU B 1 84 ? 0.395 18.984 -6.086 1 95.81 84 LEU B CA 1
ATOM 1742 C C . LEU B 1 84 ? 0.09 19.922 -4.918 1 95.81 84 LEU B C 1
ATOM 1744 O O . LEU B 1 84 ? -0.299 21.062 -5.125 1 95.81 84 LEU B O 1
ATOM 1748 N N . ARG B 1 85 ? 0.206 19.422 -3.705 1 94.25 85 ARG B N 1
ATOM 1749 C CA . ARG B 1 85 ? -0.17 20.188 -2.521 1 94.25 85 ARG B CA 1
ATOM 1750 C C . ARG B 1 85 ? 0.958 20.188 -1.496 1 94.25 85 ARG B C 1
ATOM 1752 O O . ARG B 1 85 ? 1.244 19.172 -0.867 1 94.25 85 ARG B O 1
ATOM 1759 N N . PRO B 1 86 ? 1.441 21.375 -1.232 1 90.62 86 PRO B N 1
ATOM 1760 C CA . PRO B 1 86 ? 2.525 21.469 -0.252 1 90.62 86 PRO B CA 1
ATOM 1761 C C . PRO B 1 86 ? 2.125 20.922 1.12 1 90.62 86 PRO B C 1
ATOM 1763 O O . PRO B 1 86 ? 2.965 20.375 1.842 1 90.62 86 PRO B O 1
ATOM 1766 N N . ALA B 1 87 ? 0.88 21 1.382 1 89.94 87 ALA B N 1
ATOM 1767 C CA . ALA B 1 87 ? 0.391 20.594 2.701 1 89.94 87 ALA B CA 1
ATOM 1768 C C . ALA B 1 87 ? 0.54 19.094 2.912 1 89.94 87 ALA B C 1
ATOM 1770 O O . ALA B 1 87 ? 0.624 18.625 4.051 1 89.94 87 ALA B O 1
ATOM 1771 N N . THR B 1 88 ? 0.591 18.344 1.885 1 93.44 88 THR B N 1
ATOM 1772 C CA . THR B 1 88 ? 0.64 16.891 2.014 1 93.44 88 THR B CA 1
ATOM 1773 C C . THR B 1 88 ? 1.997 16.359 1.567 1 93.44 88 THR B C 1
ATOM 1775 O O . THR B 1 88 ? 2.199 15.148 1.501 1 93.44 88 THR B O 1
ATOM 1778 N N . ARG B 1 89 ? 2.881 17.188 1.266 1 94.75 89 ARG B N 1
ATOM 1779 C CA . ARG B 1 89 ? 4.172 16.797 0.71 1 94.75 89 ARG B CA 1
ATOM 1780 C C . ARG B 1 89 ? 4.949 15.93 1.69 1 94.75 89 ARG B C 1
ATOM 1782 O O . ARG B 1 89 ? 5.469 14.883 1.316 1 94.75 89 ARG B O 1
ATOM 1789 N N . ILE B 1 90 ? 5.023 16.391 2.922 1 93.06 90 ILE B N 1
ATOM 1790 C CA . ILE B 1 90 ? 5.789 15.648 3.922 1 93.06 90 ILE B CA 1
ATOM 1791 C C . ILE B 1 90 ? 5.188 14.266 4.117 1 93.06 90 ILE B C 1
ATOM 1793 O O . ILE B 1 90 ? 5.914 13.281 4.266 1 93.06 90 ILE B O 1
ATOM 1797 N N . LEU B 1 91 ? 3.949 14.156 4.074 1 91.75 91 LEU B N 1
ATOM 1798 C CA . LEU B 1 91 ? 3.262 12.875 4.215 1 91.75 91 LEU B CA 1
ATOM 1799 C C . LEU B 1 91 ? 3.59 11.953 3.043 1 91.75 91 LEU B C 1
ATOM 1801 O O . LEU B 1 91 ? 3.787 10.75 3.232 1 91.75 91 LEU B O 1
ATOM 1805 N N . ALA B 1 92 ? 3.518 12.555 1.905 1 97 92 ALA B N 1
ATOM 1806 C CA . ALA B 1 92 ? 3.848 11.781 0.71 1 97 92 ALA B CA 1
ATOM 1807 C C . ALA B 1 92 ? 5.273 11.234 0.785 1 97 92 ALA B C 1
ATOM 1809 O O . ALA B 1 92 ? 5.531 10.102 0.378 1 97 92 ALA B O 1
ATOM 1810 N N . ILE B 1 93 ? 6.148 12.039 1.325 1 97.62 93 ILE B N 1
ATOM 1811 C CA . ILE B 1 93 ? 7.535 11.609 1.459 1 97.62 93 ILE B CA 1
ATOM 1812 C C . ILE B 1 93 ? 7.633 10.5 2.508 1 97.62 93 ILE B C 1
ATOM 1814 O O . ILE B 1 93 ? 8.305 9.492 2.293 1 97.62 93 ILE B O 1
ATOM 1818 N N . ARG B 1 94 ? 6.945 10.617 3.615 1 96.38 94 ARG B N 1
ATOM 1819 C CA . ARG B 1 94 ? 6.941 9.594 4.648 1 96.38 94 ARG B CA 1
ATOM 1820 C C . ARG B 1 94 ? 6.367 8.281 4.121 1 96.38 94 ARG B C 1
ATOM 1822 O O . ARG B 1 94 ? 6.902 7.207 4.391 1 96.38 94 ARG B O 1
ATOM 1829 N N . LEU B 1 95 ? 5.277 8.422 3.422 1 97.44 95 LEU B N 1
ATOM 1830 C CA . LEU B 1 95 ? 4.641 7.262 2.809 1 97.44 95 LEU B CA 1
ATOM 1831 C C . LEU B 1 95 ? 5.609 6.551 1.867 1 97.44 95 LEU B C 1
ATOM 1833 O O . LEU B 1 95 ? 5.758 5.328 1.934 1 97.44 95 LEU B O 1
ATOM 1837 N N . SER B 1 96 ? 6.246 7.324 1.029 1 98.5 96 SER B N 1
ATOM 1838 C CA . SER B 1 96 ? 7.176 6.773 0.049 1 98.5 96 SER B CA 1
ATOM 1839 C C . SER B 1 96 ? 8.352 6.086 0.731 1 98.5 96 SER B C 1
ATOM 1841 O O . SER B 1 96 ? 8.758 4.992 0.331 1 98.5 96 SER B O 1
ATOM 1843 N N . LEU B 1 97 ? 8.883 6.727 1.717 1 98.44 97 LEU B N 1
ATOM 1844 C CA . LEU B 1 97 ? 10.023 6.188 2.449 1 98.44 97 LEU B CA 1
ATOM 1845 C C . LEU B 1 97 ? 9.656 4.879 3.141 1 98.44 97 LEU B C 1
ATOM 1847 O O . LEU B 1 97 ? 10.375 3.881 3.012 1 98.44 97 LEU B O 1
ATOM 1851 N N . LEU B 1 98 ? 8.57 4.859 3.826 1 98.31 98 LEU B N 1
ATOM 1852 C CA . LEU B 1 98 ? 8.172 3.695 4.609 1 98.31 98 LEU B CA 1
ATOM 1853 C C . LEU B 1 98 ? 7.812 2.525 3.695 1 98.31 98 LEU B C 1
ATOM 1855 O O . LEU B 1 98 ? 8.148 1.377 3.994 1 98.31 98 LEU B O 1
ATOM 1859 N N . THR B 1 99 ? 7.09 2.832 2.619 1 98.56 99 THR B N 1
ATOM 1860 C CA . THR B 1 99 ? 6.711 1.746 1.721 1 98.56 99 THR B CA 1
ATOM 1861 C C . THR B 1 99 ? 7.938 1.166 1.022 1 98.56 99 THR B C 1
ATOM 1863 O O . THR B 1 99 ? 8.039 -0.049 0.842 1 98.56 99 THR B O 1
ATOM 1866 N N . ALA B 1 100 ? 8.867 2.043 0.643 1 98.69 100 ALA B N 1
ATOM 1867 C CA . ALA B 1 100 ? 10.117 1.534 0.078 1 98.69 100 ALA B CA 1
ATOM 1868 C C . ALA B 1 100 ? 10.852 0.65 1.08 1 98.69 100 ALA B C 1
ATOM 1870 O O . ALA B 1 100 ? 11.391 -0.398 0.716 1 98.69 100 ALA B O 1
ATOM 1871 N N . ALA B 1 101 ? 10.922 1.061 2.271 1 98.81 101 ALA B N 1
ATOM 1872 C CA . ALA B 1 101 ? 11.578 0.287 3.322 1 98.81 101 ALA B CA 1
ATOM 1873 C C . ALA B 1 101 ? 10.883 -1.058 3.529 1 98.81 101 ALA B C 1
ATOM 1875 O O . ALA B 1 101 ? 11.547 -2.082 3.715 1 98.81 101 ALA B O 1
ATOM 1876 N N . GLY B 1 102 ? 9.609 -1.038 3.572 1 98.75 102 GLY B N 1
ATOM 1877 C CA . GLY B 1 102 ? 8.852 -2.271 3.721 1 98.75 102 GLY B CA 1
ATOM 1878 C C . GLY B 1 102 ? 9.07 -3.246 2.578 1 98.75 102 GLY B C 1
ATOM 1879 O O . GLY B 1 102 ? 9.281 -4.438 2.803 1 98.75 102 GLY B O 1
ATOM 1880 N N . LEU B 1 103 ? 8.922 -2.689 1.35 1 98.62 103 LEU B N 1
ATOM 1881 C CA . LEU B 1 103 ? 9.172 -3.525 0.18 1 98.62 103 LEU B CA 1
ATOM 1882 C C . LEU B 1 103 ? 10.562 -4.145 0.243 1 98.62 103 LEU B C 1
ATOM 1884 O O . LEU B 1 103 ? 10.727 -5.344 0.003 1 98.62 103 LEU B O 1
ATOM 1888 N N . PHE B 1 104 ? 11.562 -3.328 0.572 1 98.75 104 PHE B N 1
ATOM 1889 C CA . PHE B 1 104 ? 12.938 -3.803 0.682 1 98.75 104 PHE B CA 1
ATOM 1890 C C . PHE B 1 104 ? 13.047 -4.902 1.732 1 98.75 104 PHE B C 1
ATOM 1892 O O . PHE B 1 104 ? 13.719 -5.914 1.513 1 98.75 104 PHE B O 1
ATOM 1899 N N . LEU B 1 105 ? 12.461 -4.699 2.848 1 98.62 105 LEU B N 1
ATOM 1900 C CA . LEU B 1 105 ? 12.5 -5.668 3.938 1 98.62 105 LEU B CA 1
ATOM 1901 C C . LEU B 1 105 ? 11.922 -7.012 3.494 1 98.62 105 LEU B C 1
ATOM 1903 O O . LEU B 1 105 ? 12.469 -8.062 3.828 1 98.62 105 LEU B O 1
ATOM 1907 N N . GLY B 1 106 ? 10.812 -6.992 2.854 1 98.06 106 GLY B N 1
ATOM 1908 C CA . GLY B 1 106 ? 10.219 -8.219 2.354 1 98.06 106 GLY B CA 1
ATOM 1909 C C . GLY B 1 106 ? 11.148 -9.008 1.444 1 98.06 106 GLY B C 1
ATOM 1910 O O . GLY B 1 106 ? 11.281 -10.219 1.586 1 98.06 106 GLY B O 1
ATOM 1911 N N . ARG B 1 107 ? 11.734 -8.344 0.501 1 98.5 107 ARG B N 1
ATOM 1912 C CA . ARG B 1 107 ? 12.672 -8.992 -0.409 1 98.5 107 ARG B CA 1
ATOM 1913 C C . ARG B 1 107 ? 13.898 -9.5 0.34 1 98.5 107 ARG B C 1
ATOM 1915 O O . ARG B 1 107 ? 14.406 -10.586 0.054 1 98.5 107 ARG B O 1
ATOM 1922 N N . LEU B 1 108 ? 14.367 -8.68 1.208 1 98.31 108 LEU B N 1
ATOM 1923 C CA . LEU B 1 108 ? 15.555 -9.031 1.977 1 98.31 108 LEU B CA 1
ATOM 1924 C C . LEU B 1 108 ? 15.32 -10.305 2.789 1 98.31 108 LEU B C 1
ATOM 1926 O O . LEU B 1 108 ? 16.188 -11.172 2.852 1 98.31 108 LEU B O 1
ATOM 1930 N N . VAL B 1 109 ? 14.203 -10.406 3.449 1 98.12 109 VAL B N 1
ATOM 1931 C CA . VAL B 1 109 ? 13.852 -11.57 4.254 1 98.12 109 VAL B CA 1
ATOM 1932 C C . VAL B 1 109 ? 13.859 -12.82 3.379 1 98.12 109 VAL B C 1
ATOM 1934 O O . VAL B 1 109 ? 14.367 -13.867 3.785 1 98.12 109 VAL B O 1
ATOM 1937 N N . THR B 1 110 ? 13.32 -12.727 2.193 1 98.12 110 THR B N 1
ATOM 1938 C CA . THR B 1 110 ? 13.266 -13.867 1.295 1 98.12 110 THR B CA 1
ATOM 1939 C C . THR B 1 110 ? 14.664 -14.273 0.854 1 98.12 110 THR B C 1
ATOM 1941 O O . THR B 1 110 ? 15 -15.461 0.839 1 98.12 110 THR B O 1
ATOM 1944 N N . ILE B 1 111 ? 15.5 -13.289 0.536 1 97.25 111 ILE B N 1
ATOM 1945 C CA . ILE B 1 111 ? 16.844 -13.562 0.051 1 97.25 111 ILE B CA 1
ATOM 1946 C C . ILE B 1 111 ? 17.656 -14.25 1.147 1 97.25 111 ILE B C 1
ATOM 1948 O O . ILE B 1 111 ? 18.453 -15.148 0.868 1 97.25 111 ILE B O 1
ATOM 1952 N N . ILE B 1 112 ? 17.453 -13.883 2.311 1 97.19 112 ILE B N 1
ATOM 1953 C CA . ILE B 1 112 ? 18.219 -14.414 3.434 1 97.19 112 ILE B CA 1
ATOM 1954 C C . ILE B 1 112 ? 17.734 -15.828 3.764 1 97.19 112 ILE B C 1
ATOM 1956 O O . ILE B 1 112 ? 18.547 -16.719 4.039 1 97.19 112 ILE B O 1
ATOM 1960 N N . PHE B 1 113 ? 16.453 -16.125 3.641 1 96.62 113 PHE B N 1
ATOM 1961 C CA . PHE B 1 113 ? 15.922 -17.359 4.234 1 96.62 113 PHE B CA 1
ATOM 1962 C C . PHE B 1 113 ? 15.516 -18.344 3.152 1 96.62 113 PHE B C 1
ATOM 1964 O O . PHE B 1 113 ? 15.445 -19.547 3.406 1 96.62 113 PHE B O 1
ATOM 1971 N N . ASP B 1 114 ? 15.242 -17.875 1.977 1 96.44 114 ASP B N 1
ATOM 1972 C CA . ASP B 1 114 ? 14.648 -18.781 0.998 1 96.44 114 ASP B CA 1
ATOM 1973 C C . ASP B 1 114 ? 15.578 -18.984 -0.199 1 96.44 114 ASP B C 1
ATOM 1975 O O . ASP B 1 114 ? 15.477 -20 -0.902 1 96.44 114 ASP B O 1
ATOM 1979 N N . GLY B 1 115 ? 16.344 -17.969 -0.535 1 95.31 115 GLY B N 1
ATOM 1980 C CA . GLY B 1 115 ? 17.25 -18.141 -1.67 1 95.31 115 GLY B CA 1
ATOM 1981 C C . GLY B 1 115 ? 17.391 -16.875 -2.494 1 95.31 115 GLY B C 1
ATOM 1982 O O . GLY B 1 115 ? 16.875 -15.82 -2.125 1 95.31 115 GLY B O 1
ATOM 1983 N N . PRO B 1 116 ? 18.078 -16.984 -3.543 1 95.25 116 PRO B N 1
ATOM 1984 C CA . PRO B 1 116 ? 18.438 -15.789 -4.309 1 95.25 116 PRO B CA 1
ATOM 1985 C C . PRO B 1 116 ? 17.281 -15.242 -5.145 1 95.25 116 PRO B C 1
ATOM 1987 O O . PRO B 1 116 ? 16.328 -15.977 -5.445 1 95.25 116 PRO B O 1
ATOM 1990 N N . GLY B 1 117 ? 17.375 -13.93 -5.438 1 95.38 117 GLY B N 1
ATOM 1991 C CA . GLY B 1 117 ? 16.469 -13.312 -6.395 1 95.38 117 GLY B CA 1
ATOM 1992 C C . GLY B 1 117 ? 16.984 -13.344 -7.816 1 95.38 117 GLY B C 1
ATOM 1993 O O . GLY B 1 117 ? 17.875 -14.141 -8.141 1 95.38 117 GLY B O 1
ATOM 1994 N N . ASN B 1 118 ? 16.312 -12.703 -8.641 1 95.5 118 ASN B N 1
ATOM 1995 C CA . ASN B 1 118 ? 16.75 -12.492 -10.016 1 95.5 118 ASN B CA 1
ATOM 1996 C C . ASN B 1 118 ? 17.109 -11.039 -10.273 1 95.5 118 ASN B C 1
ATOM 1998 O O . ASN B 1 118 ? 17.219 -10.242 -9.336 1 95.5 118 ASN B O 1
ATOM 2002 N N . GLU B 1 119 ? 17.453 -10.719 -11.461 1 95.25 119 GLU B N 1
ATOM 2003 C CA . GLU B 1 119 ? 17.875 -9.359 -11.797 1 95.25 119 GLU B CA 1
ATOM 2004 C C . GLU B 1 119 ? 16.812 -8.336 -11.391 1 95.25 119 GLU B C 1
ATOM 2006 O O . GLU B 1 119 ? 17.141 -7.293 -10.828 1 95.25 119 GLU B O 1
ATOM 2011 N N . TYR B 1 120 ? 15.602 -8.648 -11.641 1 93.75 120 TYR B N 1
ATOM 2012 C CA . TYR B 1 120 ? 14.492 -7.762 -11.312 1 93.75 120 TYR B CA 1
ATOM 2013 C C . TYR B 1 120 ? 14.453 -7.473 -9.82 1 93.75 120 TYR B C 1
ATOM 2015 O O . TYR B 1 120 ? 14.273 -6.324 -9.406 1 93.75 120 TYR B O 1
ATOM 2023 N N . ILE B 1 121 ? 14.672 -8.477 -8.953 1 96.56 121 ILE B N 1
ATOM 2024 C CA . ILE B 1 121 ? 14.602 -8.344 -7.504 1 96.56 121 ILE B CA 1
ATOM 2025 C C . ILE B 1 121 ? 15.773 -7.504 -7.004 1 96.56 121 ILE B C 1
ATOM 2027 O O . ILE B 1 121 ? 15.594 -6.59 -6.199 1 96.56 121 ILE B O 1
ATOM 2031 N N . TYR B 1 122 ? 16.906 -7.699 -7.582 1 97.56 122 TYR B N 1
ATOM 2032 C CA . TYR B 1 122 ? 18.094 -6.984 -7.109 1 97.56 122 TYR B CA 1
ATOM 2033 C C . TYR B 1 122 ? 18.047 -5.52 -7.531 1 97.56 122 TYR B C 1
ATOM 2035 O O . TYR B 1 122 ? 18.438 -4.637 -6.773 1 97.56 122 TYR B O 1
ATOM 2043 N N . VAL B 1 123 ? 17.609 -5.312 -8.711 1 96.38 123 VAL B N 1
ATOM 2044 C CA . VAL B 1 123 ? 17.469 -3.932 -9.164 1 96.38 123 VAL B CA 1
ATOM 2045 C C . VAL B 1 123 ? 16.422 -3.217 -8.312 1 96.38 123 VAL B C 1
ATOM 2047 O O . VAL B 1 123 ? 16.625 -2.066 -7.914 1 96.38 123 VAL B O 1
ATOM 2050 N N . SER B 1 124 ? 15.289 -3.932 -8.062 1 96.38 124 SER B N 1
ATOM 2051 C CA . SER B 1 124 ? 14.234 -3.373 -7.223 1 96.38 124 SER B CA 1
ATOM 2052 C C . SER B 1 124 ? 14.758 -3.068 -5.82 1 96.38 124 SER B C 1
ATOM 2054 O O . SER B 1 124 ? 14.461 -2.01 -5.258 1 96.38 124 SER B O 1
ATOM 2056 N N . MET B 1 125 ? 15.516 -3.926 -5.309 1 98.19 125 MET B N 1
ATOM 2057 C CA . MET B 1 125 ? 16.078 -3.719 -3.977 1 98.19 125 MET B CA 1
ATOM 2058 C C . MET B 1 125 ? 17 -2.508 -3.955 1 98.19 125 MET B C 1
ATOM 2060 O O . MET B 1 125 ? 16.984 -1.722 -3.008 1 98.19 125 MET B O 1
ATOM 2064 N N . PHE B 1 126 ? 17.797 -2.367 -4.969 1 97.88 126 PHE B N 1
ATOM 2065 C CA . PHE B 1 126 ? 18.688 -1.222 -5.062 1 97.88 126 PHE B CA 1
ATOM 2066 C C . PHE B 1 126 ? 17.906 0.082 -5.094 1 97.88 126 PHE B C 1
ATOM 2068 O O . PHE B 1 126 ? 18.219 1.021 -4.359 1 97.88 126 PHE B O 1
ATOM 2075 N N . THR B 1 127 ? 16.906 0.061 -5.938 1 96.75 127 THR B N 1
ATOM 2076 C CA . THR B 1 127 ? 16.078 1.262 -6.047 1 96.75 127 THR B CA 1
ATOM 2077 C C . THR B 1 127 ? 15.383 1.561 -4.727 1 96.75 127 THR B C 1
ATOM 2079 O O . THR B 1 127 ? 15.203 2.725 -4.359 1 96.75 127 THR B O 1
ATOM 2082 N N . GLU B 1 128 ? 14.977 0.571 -4.039 1 98 128 GLU B N 1
ATOM 2083 C CA . GLU B 1 128 ? 14.312 0.738 -2.752 1 98 128 GLU B CA 1
ATOM 2084 C C . GLU B 1 128 ? 15.266 1.322 -1.711 1 98 128 GLU B C 1
ATOM 2086 O O . GLU B 1 128 ? 14.891 2.223 -0.957 1 98 128 GLU B O 1
ATOM 2091 N N . VAL B 1 129 ? 16.453 0.859 -1.688 1 98.38 129 VAL B N 1
ATOM 2092 C CA . VAL B 1 129 ? 17.438 1.373 -0.75 1 98.38 129 VAL B CA 1
ATOM 2093 C C . VAL B 1 129 ? 17.719 2.846 -1.046 1 98.38 129 VAL B C 1
ATOM 2095 O O . VAL B 1 129 ? 17.781 3.668 -0.129 1 98.38 129 VAL B O 1
ATOM 2098 N N . VAL B 1 130 ? 17.891 3.123 -2.289 1 97.81 130 VAL B N 1
ATOM 2099 C CA . VAL B 1 130 ? 18.109 4.504 -2.701 1 97.81 130 VAL B CA 1
ATOM 2100 C C . VAL B 1 130 ? 16.906 5.363 -2.305 1 97.81 130 VAL B C 1
ATOM 2102 O O . VAL B 1 130 ? 17.078 6.473 -1.792 1 97.81 130 VAL B O 1
ATOM 2105 N N . GLY B 1 131 ? 15.703 4.801 -2.561 1 98.06 131 GLY B N 1
ATOM 2106 C CA . GLY B 1 131 ? 14.492 5.512 -2.178 1 98.06 131 GLY B CA 1
ATOM 2107 C C . GLY B 1 131 ? 14.398 5.781 -0.688 1 98.06 131 GLY B C 1
ATOM 2108 O O . GLY B 1 131 ? 14.023 6.879 -0.273 1 98.06 131 GLY B O 1
ATOM 2109 N N . VAL B 1 132 ? 14.734 4.80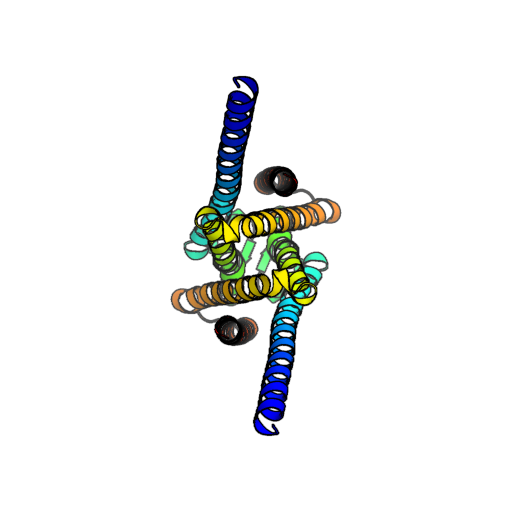5 0.073 1 98.5 132 VAL B N 1
ATOM 2110 C CA . VAL B 1 132 ? 14.703 4.957 1.524 1 98.5 132 VAL B CA 1
ATOM 2111 C C . VAL B 1 132 ? 15.703 6.023 1.953 1 98.5 132 VAL B C 1
ATOM 2113 O O . VAL B 1 132 ? 15.383 6.902 2.754 1 98.5 132 VAL B O 1
ATOM 2116 N N . PHE B 1 133 ? 16.859 5.965 1.39 1 98.25 133 PHE B N 1
ATOM 2117 C CA . PHE B 1 133 ? 17.922 6.895 1.749 1 98.25 133 PHE B CA 1
ATOM 2118 C C . PHE B 1 133 ? 17.547 8.32 1.373 1 98.25 133 PHE B C 1
ATOM 2120 O O . PHE B 1 133 ? 17.656 9.234 2.191 1 98.25 133 PHE B O 1
ATOM 2127 N N . LEU B 1 134 ? 17.141 8.531 0.189 1 97.75 134 LEU B N 1
ATOM 2128 C CA . LEU B 1 134 ? 16.766 9.859 -0.275 1 97.75 134 LEU B CA 1
ATOM 2129 C C . LEU B 1 134 ? 15.578 10.398 0.526 1 97.75 134 LEU B C 1
ATOM 2131 O O . LEU B 1 134 ? 15.562 11.578 0.894 1 97.75 134 LEU B O 1
ATOM 2135 N N . GLY B 1 135 ? 14.555 9.547 0.753 1 98.06 135 GLY B N 1
ATOM 2136 C CA . GLY B 1 135 ? 13.43 9.969 1.573 1 98.06 135 GLY B CA 1
ATOM 2137 C C . GLY B 1 135 ? 13.836 10.398 2.969 1 98.06 135 GLY B C 1
ATOM 2138 O O . GLY B 1 135 ? 13.336 11.398 3.488 1 98.06 135 GLY B O 1
ATOM 2139 N N . TRP B 1 136 ? 14.688 9.609 3.527 1 97.81 136 TRP B N 1
ATOM 2140 C CA . TRP B 1 136 ? 15.203 9.914 4.859 1 97.81 136 TRP B CA 1
ATOM 2141 C C . TRP B 1 136 ? 15.914 11.266 4.879 1 97.81 136 TRP B C 1
ATOM 2143 O O . TRP B 1 136 ? 15.703 12.07 5.789 1 97.81 136 TRP B O 1
ATOM 2153 N N . LEU B 1 137 ? 16.734 11.594 3.885 1 96.69 137 LEU B N 1
ATOM 2154 C CA . LEU B 1 137 ? 17.453 12.859 3.791 1 96.69 137 LEU B CA 1
ATOM 2155 C C . LEU B 1 137 ? 16.484 14.023 3.656 1 96.69 137 LEU B C 1
ATOM 2157 O O . LEU B 1 137 ? 16.703 15.086 4.25 1 96.69 137 LEU B O 1
ATOM 2161 N N . LEU B 1 138 ? 15.453 13.789 2.916 1 96.56 138 LEU B N 1
ATOM 2162 C CA . LEU B 1 138 ? 14.5 14.852 2.656 1 96.56 138 LEU B CA 1
ATOM 2163 C C . LEU B 1 138 ? 13.68 15.164 3.904 1 96.56 138 LEU B C 1
ATOM 2165 O O . LEU B 1 138 ? 13.258 16.312 4.105 1 96.56 138 LEU B O 1
ATOM 2169 N N . LEU B 1 139 ? 13.5 14.156 4.742 1 94.19 139 LEU B N 1
ATOM 2170 C CA . LEU B 1 139 ? 12.727 14.367 5.957 1 94.19 139 LEU B CA 1
ATOM 2171 C C . LEU B 1 139 ? 13.57 15.047 7.031 1 94.19 139 LEU B C 1
ATOM 2173 O O . LEU B 1 139 ? 13.023 15.609 7.984 1 94.19 139 LEU B O 1
ATOM 2177 N N . ARG B 1 140 ? 14.844 15.008 6.93 1 90.69 140 ARG B N 1
ATOM 2178 C CA . ARG B 1 140 ? 15.727 15.633 7.902 1 90.69 140 ARG B CA 1
ATOM 2179 C C . ARG B 1 140 ? 15.984 17.094 7.551 1 90.69 140 ARG B C 1
ATOM 2181 O O . ARG B 1 140 ? 16.5 17.859 8.375 1 90.69 140 ARG B O 1
ATOM 2188 N N . LYS B 1 141 ? 15.688 17.516 6.434 1 78.94 141 LYS B N 1
ATOM 2189 C CA . LYS B 1 141 ? 15.938 18.891 6.035 1 78.94 141 LYS B CA 1
ATOM 2190 C C . LYS B 1 141 ? 14.742 19.797 6.371 1 78.94 141 LYS B C 1
ATOM 2192 O O . LYS B 1 141 ? 13.602 19.328 6.398 1 78.94 141 LYS B O 1
#

Foldseek 3Di:
DVVVVVVVVVVVVVVVVLLVLLLVLLVVLLCVLQVQQVCCVVPVQVVCVVQPHHDPDVVRSVVSNCVRHVVSVVLSVLSVCLNVDVVSVLVNLVSQLVVLVVLLVVLVVCCVPPHDDDPVSVVSNVVSVVSNVSSVVSNVD/DVVVVVVVVVVVVVVVVLLVLLLVLLVVLLCVLQVQQVCCVVPVQVVCVVQPHHDPDVVRSVVSNCVRHVVSVVLSVLSVCLNVDVVSVLVNLVSQLVVLVVLLVVLVVCCVPPHDDDPVSVVSNVVSVVSNVSSVVSNVD

Solvent-accessible surface area (backbone atoms only — not comparable to full-atom values): 13340 Å² total; per-residue (Å²): 116,68,66,60,54,54,51,50,51,49,53,51,48,51,49,50,52,48,51,51,50,53,43,52,56,44,49,54,53,28,51,53,26,40,48,38,13,54,43,27,66,74,43,40,66,67,53,33,47,74,50,24,38,46,66,74,40,51,36,22,48,15,54,48,21,9,54,50,7,13,33,25,38,30,53,22,51,49,28,48,44,18,69,76,30,77,89,38,26,66,55,22,43,52,50,51,21,40,33,26,44,18,30,34,48,21,31,49,53,30,42,74,74,71,36,63,63,44,71,69,49,52,52,50,39,51,52,20,52,52,43,27,51,53,33,52,54,59,69,71,101,116,68,66,60,52,53,50,50,50,48,52,51,48,51,50,50,52,49,50,52,50,51,42,50,53,44,49,54,52,29,50,52,27,40,48,38,13,54,44,26,66,73,44,40,65,66,53,34,46,73,51,25,37,45,66,74,40,51,34,22,48,15,55,47,22,9,54,48,8,13,32,25,38,28,53,21,52,50,28,48,42,18,69,75,30,79,88,38,26,66,56,24,42,51,51,51,21,40,33,25,44,18,29,36,48,21,31,48,53,30,41,74,74,70,36,65,62,45,71,69,50,53,52,49,39,50,52,21,53,51,42,27,51,54,33,52,55,59,69,73,100

Sequence (282 aa):
MQTHILESEKTKSKSKYLDILCNAYLLMNLTVYFGFAIGFFVQPKPLAEMIGISFRSTAALADFRAMYGGLCLSIGILILSGILRPATRILAIRLSLLTAAGLFLGRLVTIIFDGPGNEYIYVSMFTEVVGVFLGWLLLRKMQTHILESEKTKSKSKYLDILCNAYLLMNLTVYFGFAIGFFVQPKPLAEMIGISFRSTAALADFRAMYGGLCLSIGILILSGILRPATRILAIRLSLLTAAGLFLGRLVTIIFDGPGNEYIYVSMFTEVVGVFLGWLLLRK

Secondary structure (DSSP, 8-state):
-HHHHHHHHHHHHHHHHHHHHHHHHHHHHHHHHHHHHHHHHH-HHHHHHHHTEEESSHHHHHHHIIIIIIIHHHHHHHHHHHHH-HHHHHHHHHHHHHHHHHHHHHHHHHHHHT----HHHHHHHHHHHHHHHHHHHHHH-/-HHHHHHHHHHHHHHHHHHHHHHHHHHHHHHHHHHHHHHHHH-HHHHHHHHTEEESSHHHHHHHIIIIIIIHHHHHHHHHHHHH-HHHHHHHHHHHHHHHHHHHHHHHHHHHHT----HHHHHHHHHHHHHHHHHHHHHH-

Organism: NCBI:txid2484979

Radius of gyration: 21.24 Å; Cα contacts (8 Å, |Δi|>4): 391; chains: 2; bounding box: 54×67×51 Å